Protein AF-A0A0U2UJ97-F1 (afdb_monomer)

Mean predicted aligned error: 7.0 Å

InterPro domains:
  IPR012947 Threonyl/alanyl tRNA synthetase, SAD [PF07973] (42-91)
  IPR012947 Threonyl/alanyl tRNA synthetase, SAD [SM00863] (42-91)
  IPR018163 Threonyl/alanyl tRNA synthetase, class II-like, putative editing domain superfamily [SSF55186] (2-113)
  IPR045864 Class II Aminoacyl-tRNA synthetase/Biotinyl protein ligase (BPL) and lipoyl protein ligase (LPL) [G3DSA:3.30.930.10] (97-175)
  IPR045864 Class II Aminoacyl-tRNA synthetase/Biotinyl protein ligase (BPL) and lipoyl protein ligase (LPL) [SSF55681] (91-173)

Radius of gyration: 26.28 Å; Cα contacts (8 Å, |Δi|>4): 187; chains: 1; bounding box: 61×48×57 Å

Nearest PDB structures (foldseek):
  1nyr-assembly1_A  TM=9.105E-01  e=1.535E-13  Staphylococcus aureus
  1qf6-assembly1_A  TM=8.477E-01  e=3.481E-13  Escherichia coli
  6vu9-assembly1_A  TM=7.731E-01  e=1.261E-12  Stenotrophomonas maltophilia K279a
  1nyr-assembly1_B  TM=8.837E-01  e=5.332E-11  Staphylococcus aureus
  1tky-assembly1_A  TM=9.637E-01  e=1.614E-07  Escherichia coli

Secondary structure (DSSP, 8-state):
--S--B-EEEEE-HHHHHHHHHHTT-HHHHHHHHHS-TTPPEEEEEETTEEEE------SBGGG--EEEEEEEEEEEGGG-TTSPEEEEEEEEEESSHHHHHHHHHHHHHHHHS-HHHHHHHHTSEE--TTSTT--EE-HHHHHHHHHHHHHHHHHHHTTT-------S---S--

pLDDT: mean 92.07, std 5.09, range [53.78, 98.19]

Solvent-accessible surface area (backbone atoms only — not comparable to full-atom values): 10658 Å² total; per-residue (Å²): 81,94,78,51,43,56,43,45,80,43,79,53,54,71,69,58,52,46,56,52,35,58,77,66,70,37,65,72,61,46,53,54,57,69,72,47,61,92,85,58,86,45,35,37,41,36,43,86,92,46,74,43,88,47,88,70,90,77,67,68,31,50,43,71,55,67,26,70,48,80,73,52,77,44,83,40,36,53,98,71,37,84,88,41,68,79,39,82,42,77,43,65,52,73,35,83,43,57,69,58,45,55,58,58,45,52,60,54,55,53,51,65,69,65,32,62,73,58,46,26,51,77,71,47,23,39,48,78,45,88,94,40,75,96,50,71,47,67,29,74,63,30,42,53,55,50,51,54,53,51,50,53,50,50,57,57,35,53,78,64,75,51,80,90,81,88,78,78,96,73,77,73,86,88,117

Organism: NCBI:txid162209

Structure (mmCIF, N/CA/C/O backbone):
data_AF-A0A0U2UJ97-F1
#
_entry.id   AF-A0A0U2UJ97-F1
#
loop_
_atom_site.group_PDB
_atom_site.id
_atom_site.type_symbol
_atom_site.label_atom_id
_atom_site.label_alt_id
_atom_site.label_comp_id
_atom_site.label_asym_id
_atom_site.label_entity_id
_atom_site.label_seq_id
_atom_site.pdbx_PDB_ins_code
_atom_site.Cartn_x
_atom_site.Cartn_y
_atom_site.Cartn_z
_atom_site.occupancy
_atom_site.B_iso_or_equiv
_atom_site.auth_seq_id
_atom_site.auth_comp_id
_atom_site.auth_asym_id
_atom_site.auth_atom_id
_atom_site.pdbx_PDB_model_num
ATOM 1 N N . MET A 1 1 ? 9.459 13.834 -21.162 1.00 64.81 1 MET A N 1
ATOM 2 C CA . MET A 1 1 ? 10.917 13.635 -21.008 1.00 64.81 1 MET A CA 1
ATOM 3 C C . MET A 1 1 ? 11.627 14.416 -22.102 1.00 64.81 1 MET A C 1
ATOM 5 O O . MET A 1 1 ? 11.022 14.562 -23.158 1.00 64.81 1 MET A O 1
ATOM 9 N N . GLN A 1 2 ? 12.815 14.970 -21.843 1.00 73.75 2 GLN A N 1
ATOM 10 C CA . GLN A 1 2 ? 13.524 15.815 -22.820 1.00 73.75 2 GLN A CA 1
ATOM 11 C C . GLN A 1 2 ? 14.125 15.012 -23.985 1.00 73.75 2 GLN A C 1
ATOM 13 O O . GLN A 1 2 ? 14.142 15.522 -25.095 1.00 73.75 2 GLN A O 1
ATOM 18 N N . GLU A 1 3 ? 14.532 13.759 -23.762 1.00 81.44 3 GLU A N 1
ATOM 19 C CA . GLU A 1 3 ? 15.294 12.981 -24.755 1.00 81.44 3 GLU A CA 1
ATOM 20 C C . GLU A 1 3 ? 14.447 12.127 -25.723 1.00 81.44 3 GLU A C 1
ATOM 22 O O . GLU A 1 3 ? 15.012 11.522 -26.620 1.00 81.44 3 GLU A O 1
ATOM 27 N N . ASP A 1 4 ? 13.111 12.076 -25.571 1.00 90.19 4 ASP A N 1
ATOM 28 C CA . ASP A 1 4 ? 12.137 11.381 -26.458 1.00 90.19 4 ASP A CA 1
ATOM 29 C C . ASP A 1 4 ? 12.640 10.071 -27.116 1.00 90.19 4 ASP A C 1
ATOM 31 O O . ASP A 1 4 ? 12.452 9.831 -28.307 1.00 90.19 4 ASP A O 1
ATOM 35 N N . LEU A 1 5 ? 13.302 9.219 -26.324 1.00 93.00 5 LEU A N 1
ATOM 36 C CA . LEU A 1 5 ? 13.938 7.990 -26.796 1.00 93.00 5 LEU A CA 1
ATOM 37 C C . LEU A 1 5 ? 12.910 6.936 -27.243 1.00 93.00 5 LEU A C 1
ATOM 39 O O . LEU A 1 5 ? 11.956 6.679 -26.491 1.00 93.00 5 LEU A O 1
ATOM 43 N N . PRO A 1 6 ? 13.130 6.259 -28.389 1.00 94.19 6 PRO A N 1
ATOM 44 C CA . PRO A 1 6 ? 12.281 5.164 -28.837 1.00 94.19 6 PRO A CA 1
ATOM 45 C C . PRO A 1 6 ? 12.413 3.956 -27.907 1.00 94.19 6 PRO A C 1
ATOM 47 O O . PRO A 1 6 ? 13.506 3.611 -27.456 1.00 94.19 6 PRO A O 1
ATOM 50 N N . ILE A 1 7 ? 11.290 3.286 -27.655 1.00 95.06 7 ILE A N 1
ATOM 51 C CA . ILE A 1 7 ? 11.250 2.038 -26.892 1.00 95.06 7 ILE A CA 1
ATOM 52 C C . ILE A 1 7 ? 11.094 0.894 -27.889 1.00 95.06 7 ILE A C 1
ATOM 54 O O . ILE A 1 7 ? 10.073 0.781 -28.571 1.00 95.06 7 ILE A O 1
ATOM 58 N N . THR A 1 8 ? 12.112 0.041 -27.982 1.00 93.94 8 THR A N 1
ATOM 59 C CA . THR A 1 8 ? 12.139 -1.067 -28.946 1.00 93.94 8 THR A CA 1
ATOM 60 C C . THR A 1 8 ? 11.937 -2.402 -28.245 1.00 93.94 8 THR A C 1
ATOM 62 O O . THR A 1 8 ? 12.543 -2.679 -27.212 1.00 93.94 8 THR A O 1
ATOM 65 N N . ARG A 1 9 ? 11.055 -3.236 -28.805 1.00 94.50 9 ARG A N 1
ATOM 66 C CA . ARG A 1 9 ? 10.806 -4.599 -28.327 1.00 94.50 9 ARG A CA 1
ATOM 67 C C . ARG A 1 9 ? 11.662 -5.569 -29.128 1.00 94.50 9 ARG A C 1
ATOM 69 O O . ARG A 1 9 ? 11.567 -5.592 -30.355 1.00 94.50 9 ARG A O 1
ATOM 76 N N . ARG A 1 10 ? 12.422 -6.420 -28.444 1.00 92.94 10 ARG A N 1
ATOM 77 C CA . ARG A 1 10 ? 13.161 -7.531 -29.056 1.00 92.94 10 ARG A CA 1
ATOM 78 C C . ARG A 1 10 ? 12.733 -8.848 -28.429 1.00 92.94 10 ARG A C 1
ATOM 80 O O . ARG A 1 10 ? 12.582 -8.947 -27.214 1.00 92.94 10 ARG A O 1
ATOM 87 N N . VAL A 1 11 ? 12.521 -9.850 -29.275 1.00 93.25 11 VAL A N 1
ATOM 88 C CA . VAL A 1 11 ? 12.375 -11.243 -28.849 1.00 93.25 11 VAL A CA 1
ATOM 89 C C . VAL A 1 11 ? 13.762 -11.857 -28.908 1.00 93.25 11 VAL A C 1
ATOM 91 O O . VAL A 1 11 ? 14.415 -11.758 -29.947 1.00 93.25 11 VAL A O 1
ATOM 94 N N . ILE A 1 12 ? 14.214 -12.445 -27.808 1.00 91.38 12 ILE A N 1
ATOM 95 C CA . ILE A 1 12 ? 15.556 -13.022 -27.712 1.00 91.38 12 ILE A CA 1
ATOM 96 C C . ILE A 1 12 ? 15.496 -14.437 -27.150 1.00 91.38 12 ILE A C 1
ATOM 98 O O . ILE A 1 12 ? 14.510 -14.839 -26.525 1.00 91.38 12 ILE A O 1
ATOM 102 N N . ARG A 1 13 ? 16.562 -15.204 -27.386 1.00 91.69 13 ARG A N 1
ATOM 103 C CA . ARG A 1 13 ? 16.694 -16.550 -26.818 1.00 91.69 13 ARG A CA 1
ATOM 104 C C . ARG A 1 13 ? 17.011 -16.461 -25.327 1.00 91.69 13 ARG A C 1
ATOM 106 O O . ARG A 1 13 ? 17.614 -15.495 -24.869 1.00 91.69 13 ARG A O 1
ATOM 113 N N . ARG A 1 14 ? 16.646 -17.503 -24.577 1.00 91.12 14 ARG A N 1
ATOM 114 C CA . ARG A 1 14 ? 16.919 -17.596 -23.134 1.00 91.12 14 ARG A CA 1
ATOM 115 C C . ARG A 1 14 ? 18.400 -17.424 -22.805 1.00 91.12 14 ARG A C 1
ATOM 117 O O . ARG A 1 14 ? 18.724 -16.647 -21.920 1.00 91.12 14 ARG A O 1
ATOM 124 N N . GLU A 1 15 ? 19.277 -18.098 -23.540 1.00 91.00 15 GLU A N 1
ATOM 125 C CA . GLU A 1 15 ? 20.732 -18.016 -23.353 1.00 91.00 15 GLU A CA 1
ATOM 126 C C . GLU A 1 15 ? 21.260 -16.589 -23.565 1.00 91.00 15 GLU A C 1
ATOM 128 O O . GLU A 1 15 ? 22.048 -16.091 -22.769 1.00 91.00 15 GLU A O 1
ATOM 133 N N . GLU A 1 16 ? 20.765 -15.894 -24.595 1.00 90.38 16 GLU A N 1
ATOM 134 C CA . GLU A 1 16 ? 21.114 -14.493 -24.864 1.00 90.38 16 GLU A CA 1
ATOM 135 C C . GLU A 1 16 ? 20.645 -13.574 -23.726 1.00 90.38 16 GLU A C 1
ATOM 137 O O . GLU A 1 16 ? 21.387 -12.691 -23.301 1.00 90.38 16 GLU A O 1
ATOM 142 N N . ALA A 1 17 ? 19.442 -13.814 -23.189 1.00 90.25 17 ALA A N 1
ATOM 143 C CA . ALA A 1 17 ? 18.908 -13.060 -22.058 1.00 90.25 17 ALA A CA 1
ATOM 144 C C . ALA A 1 17 ? 19.752 -13.258 -20.790 1.00 90.25 17 ALA A C 1
ATOM 146 O O . ALA A 1 17 ? 20.051 -12.289 -20.096 1.00 90.25 17 ALA A O 1
ATOM 147 N N . VAL A 1 18 ? 20.152 -14.502 -20.503 1.00 91.50 18 VAL A N 1
ATOM 148 C CA . VAL A 1 18 ? 21.002 -14.837 -19.351 1.00 91.50 18 VAL A CA 1
ATOM 149 C C . VAL A 1 18 ? 22.357 -14.146 -19.472 1.00 91.50 18 VAL A C 1
ATOM 151 O O . VAL A 1 18 ? 22.717 -13.394 -18.573 1.00 91.50 18 VAL A O 1
ATOM 154 N N . ASN A 1 19 ? 23.048 -14.294 -20.606 1.00 92.44 19 ASN A N 1
ATOM 155 C CA . ASN A 1 19 ? 24.356 -13.666 -20.820 1.00 92.44 19 ASN A CA 1
ATOM 156 C C . ASN A 1 19 ? 24.290 -12.133 -20.698 1.00 92.44 19 ASN A C 1
ATOM 158 O O . ASN A 1 19 ? 25.184 -11.511 -20.126 1.00 92.44 19 ASN A O 1
ATOM 162 N N . MET A 1 20 ? 23.218 -11.516 -21.209 1.00 90.06 20 MET A N 1
ATOM 163 C CA . MET A 1 20 ? 23.014 -10.070 -21.119 1.00 90.06 20 MET A CA 1
ATOM 164 C C . MET A 1 20 ? 22.846 -9.601 -19.668 1.00 90.06 20 MET A C 1
ATOM 166 O O . MET A 1 20 ? 23.509 -8.651 -19.260 1.00 90.06 20 MET A O 1
ATOM 170 N N . PHE A 1 21 ? 21.973 -10.241 -18.882 1.00 91.69 21 PHE A N 1
ATOM 171 C CA . PHE A 1 21 ? 21.730 -9.823 -17.496 1.00 91.69 21 PHE A CA 1
ATOM 172 C C . PHE A 1 21 ? 22.826 -10.273 -16.518 1.00 91.69 21 PHE A C 1
ATOM 174 O O . PHE A 1 21 ? 22.967 -9.658 -15.462 1.00 91.69 21 PHE A O 1
ATOM 181 N N . GLU A 1 22 ? 23.635 -11.278 -16.871 1.00 92.50 22 GLU A N 1
ATOM 182 C CA . GLU A 1 22 ? 24.882 -11.601 -16.164 1.00 92.50 22 GLU A CA 1
ATOM 183 C C . GLU A 1 22 ? 25.927 -10.499 -16.359 1.00 92.50 22 GLU A C 1
ATOM 185 O O . GLU A 1 22 ? 26.494 -10.028 -15.377 1.00 92.50 22 GLU A O 1
ATOM 190 N N . ALA A 1 23 ? 26.115 -10.011 -17.591 1.00 91.44 23 ALA A N 1
ATOM 191 C CA . ALA A 1 23 ? 27.031 -8.902 -17.873 1.00 91.44 23 ALA A CA 1
ATOM 192 C C . ALA A 1 23 ? 26.591 -7.567 -17.238 1.00 91.44 23 ALA A C 1
ATOM 194 O O . ALA A 1 23 ? 27.431 -6.711 -16.970 1.00 91.44 23 ALA A O 1
ATOM 195 N N . LEU A 1 24 ? 25.286 -7.389 -17.001 1.00 89.00 24 LEU A N 1
ATOM 196 C CA . LEU A 1 24 ? 24.708 -6.220 -16.323 1.00 89.00 24 LEU A CA 1
ATOM 197 C C . LEU A 1 24 ? 24.651 -6.358 -14.792 1.00 89.00 24 LEU A C 1
ATOM 199 O O . LEU A 1 24 ? 24.173 -5.440 -14.132 1.00 89.00 24 LEU A O 1
ATOM 203 N N . GLU A 1 25 ? 25.103 -7.486 -14.232 1.00 91.88 25 GLU A N 1
ATOM 204 C CA . GLU A 1 25 ? 25.073 -7.772 -12.790 1.00 91.88 25 GLU A CA 1
ATOM 205 C C . GLU A 1 25 ? 23.665 -7.635 -12.159 1.00 91.88 25 GLU A C 1
ATOM 207 O O . GLU A 1 25 ? 23.498 -7.113 -11.056 1.00 91.88 25 GLU A O 1
ATOM 212 N N . GLU A 1 26 ? 22.630 -8.138 -12.848 1.00 90.25 26 GLU A N 1
ATOM 213 C CA . GLU A 1 26 ? 21.211 -8.028 -12.458 1.00 90.25 26 GLU A CA 1
ATOM 214 C C . GLU A 1 26 ? 20.638 -9.374 -11.940 1.00 90.25 26 GLU A C 1
ATOM 216 O O . GLU A 1 26 ? 19.866 -10.049 -12.637 1.00 90.25 26 GLU A O 1
ATOM 221 N N . PRO A 1 27 ? 20.960 -9.806 -10.701 1.00 89.44 27 PRO A N 1
ATOM 222 C CA . PRO A 1 27 ? 20.649 -11.153 -10.207 1.00 89.44 27 PRO A CA 1
ATOM 223 C C . PRO A 1 27 ? 19.146 -11.450 -10.122 1.00 89.44 27 PRO A C 1
ATOM 225 O O . PRO A 1 27 ? 18.722 -12.573 -10.383 1.00 89.44 27 PRO A O 1
ATOM 228 N N . LEU A 1 28 ? 18.320 -10.442 -9.823 1.00 89.94 28 LEU A N 1
ATOM 229 C CA . LEU A 1 28 ? 16.864 -10.608 -9.722 1.00 89.94 28 LEU A CA 1
ATOM 230 C C . LEU A 1 28 ? 16.226 -10.949 -11.077 1.00 89.94 28 LEU A C 1
ATOM 232 O O . LEU A 1 28 ? 15.254 -11.704 -11.136 1.00 89.94 28 LEU A O 1
ATOM 236 N N . LYS A 1 29 ? 16.770 -10.410 -12.175 1.00 90.00 29 LYS A N 1
ATOM 237 C CA . LYS A 1 29 ? 16.293 -10.714 -13.531 1.00 90.00 29 LYS A CA 1
ATOM 238 C C . LYS A 1 29 ? 16.735 -12.110 -13.967 1.00 90.00 29 LYS A C 1
ATOM 240 O O . LYS A 1 29 ? 15.967 -12.802 -14.629 1.00 90.00 29 LYS A O 1
ATOM 245 N N . LEU A 1 30 ? 17.922 -12.552 -13.545 1.00 91.06 30 LEU A N 1
ATOM 246 C CA . LEU A 1 30 ? 18.409 -13.912 -13.794 1.00 91.06 30 LEU A CA 1
ATOM 247 C C . LEU A 1 30 ? 17.563 -14.970 -13.085 1.00 91.06 30 LEU A C 1
ATOM 249 O O . LEU A 1 30 ? 17.184 -15.958 -13.714 1.00 91.06 30 LEU A O 1
ATOM 253 N N . GLU A 1 31 ? 17.227 -14.752 -11.811 1.00 89.31 31 GLU A N 1
ATOM 254 C CA . GLU A 1 31 ? 16.295 -15.617 -11.075 1.00 89.31 31 GLU A CA 1
ATOM 255 C C . GLU A 1 31 ? 14.954 -15.720 -11.809 1.00 89.31 31 GLU A C 1
ATOM 257 O O . GLU A 1 31 ? 14.491 -16.823 -12.098 1.00 89.31 31 GLU A O 1
ATOM 262 N N . LEU A 1 32 ? 14.394 -14.577 -12.218 1.00 89.75 32 LEU A N 1
ATOM 263 C CA . LEU A 1 32 ? 13.131 -14.532 -12.949 1.00 89.75 32 LEU A CA 1
ATOM 264 C C . LEU A 1 32 ? 13.184 -15.316 -14.269 1.00 89.75 32 LEU A C 1
ATOM 266 O O . LEU A 1 32 ? 12.230 -16.019 -14.590 1.00 89.75 32 LEU A O 1
ATOM 270 N N . ILE A 1 33 ? 14.277 -15.222 -15.035 1.00 90.12 33 ILE A N 1
ATOM 271 C CA . ILE A 1 33 ? 14.442 -15.983 -16.285 1.00 90.12 33 ILE A CA 1
ATOM 272 C C . ILE A 1 33 ? 14.523 -17.487 -16.006 1.00 90.12 33 ILE A C 1
ATOM 274 O O . ILE A 1 33 ? 13.919 -18.272 -16.738 1.00 90.12 33 ILE A O 1
ATOM 278 N N . ARG A 1 34 ? 15.245 -17.893 -14.956 1.00 88.62 34 ARG A N 1
ATOM 279 C CA . ARG A 1 34 ? 15.380 -19.305 -14.560 1.00 88.62 34 ARG A CA 1
ATOM 280 C C . ARG A 1 34 ? 14.041 -19.910 -14.132 1.00 88.62 34 ARG A C 1
ATOM 282 O O . ARG A 1 34 ? 13.801 -21.075 -14.425 1.00 88.62 34 ARG A O 1
ATOM 289 N N . ASP A 1 35 ? 13.160 -19.113 -13.528 1.00 89.31 35 ASP A N 1
ATOM 290 C CA . ASP A 1 35 ? 11.812 -19.536 -13.126 1.00 89.31 35 ASP A CA 1
ATOM 291 C C . ASP A 1 35 ? 10.813 -19.666 -14.291 1.00 89.31 35 ASP A C 1
ATOM 293 O O . ASP A 1 35 ? 9.736 -20.242 -14.122 1.00 89.31 35 ASP A O 1
ATOM 297 N N . LEU A 1 36 ? 11.108 -19.099 -15.466 1.00 89.31 36 LEU A N 1
ATOM 298 C CA . LEU A 1 36 ? 10.193 -19.174 -16.606 1.00 89.31 36 LEU A CA 1
ATOM 299 C C . LEU A 1 36 ? 10.174 -20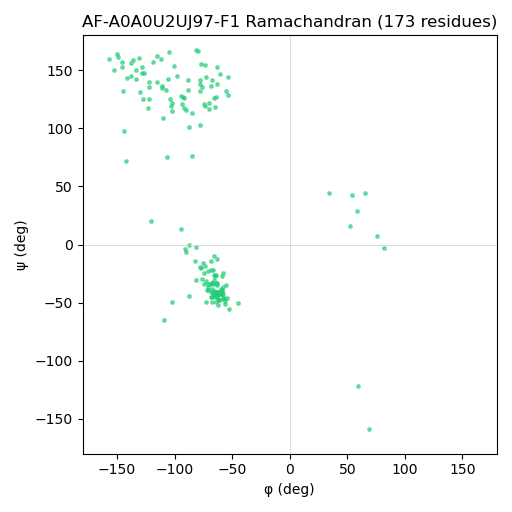.591 -17.214 1.00 89.31 36 LEU A C 1
ATOM 301 O O . LEU A 1 36 ? 11.243 -21.192 -17.355 1.00 89.31 36 LEU A O 1
ATOM 305 N N . PRO A 1 37 ? 9.011 -21.080 -17.699 1.00 90.75 37 PRO A N 1
ATOM 306 C CA . PRO A 1 37 ? 8.909 -22.324 -18.475 1.00 90.75 37 PRO A CA 1
ATOM 307 C C . PRO A 1 37 ? 9.849 -22.343 -19.683 1.00 90.75 37 PRO A C 1
ATOM 309 O O . PRO A 1 37 ? 10.048 -21.298 -20.300 1.00 90.75 37 PRO A O 1
ATOM 312 N N . GLU A 1 38 ? 10.428 -23.492 -20.037 1.00 86.19 38 GLU A N 1
ATOM 313 C CA . GLU A 1 38 ? 11.440 -23.599 -21.107 1.00 86.19 38 GLU A CA 1
ATOM 314 C C . GLU A 1 38 ? 10.965 -23.049 -22.460 1.00 86.19 38 GLU A C 1
ATOM 316 O O . GLU A 1 38 ? 11.738 -22.407 -23.170 1.00 86.19 38 GLU A O 1
ATOM 321 N N . ASP A 1 39 ? 9.682 -23.220 -22.769 1.00 87.81 39 ASP A N 1
ATOM 322 C CA . ASP A 1 39 ? 9.009 -22.760 -23.986 1.00 87.81 39 ASP A CA 1
A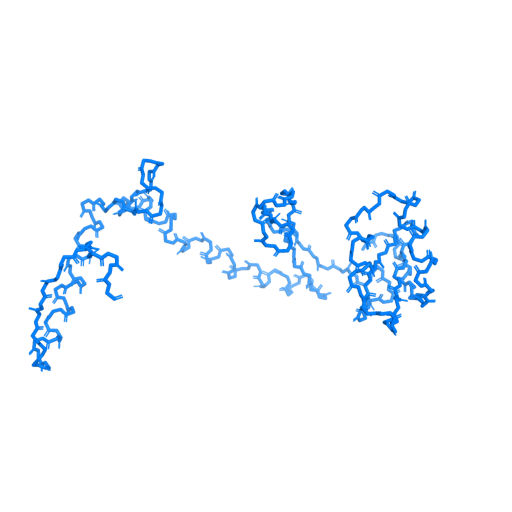TOM 323 C C . ASP A 1 39 ? 8.583 -21.279 -23.944 1.00 87.81 39 ASP A C 1
ATOM 325 O O . ASP A 1 39 ? 8.049 -20.745 -24.921 1.00 87.81 39 ASP A O 1
ATOM 329 N N . ALA A 1 40 ? 8.818 -20.582 -22.828 1.00 88.00 40 ALA A N 1
ATOM 330 C CA . ALA A 1 40 ? 8.422 -19.192 -22.674 1.00 88.00 40 ALA A CA 1
ATOM 331 C C . ALA A 1 40 ? 9.192 -18.272 -23.634 1.00 88.00 40 ALA A C 1
ATOM 333 O O . ALA A 1 40 ? 10.422 -18.190 -23.621 1.00 88.00 40 ALA A O 1
ATOM 334 N N . VAL A 1 41 ? 8.442 -17.487 -24.410 1.00 88.00 41 VAL A N 1
ATOM 335 C CA . VAL A 1 41 ? 8.998 -16.425 -25.253 1.00 88.00 41 VAL A CA 1
ATOM 336 C C . VAL A 1 41 ? 9.509 -15.291 -24.366 1.00 88.00 41 VAL A C 1
ATOM 338 O O . VAL A 1 41 ? 8.730 -14.624 -23.679 1.00 88.00 41 VAL A O 1
ATOM 341 N N . ILE A 1 42 ? 10.818 -15.050 -24.409 1.00 91.94 42 ILE A N 1
ATOM 342 C CA . ILE A 1 42 ? 11.466 -13.982 -23.650 1.00 91.94 42 ILE A CA 1
ATOM 343 C C . ILE A 1 42 ? 11.542 -12.720 -24.506 1.00 91.94 42 ILE A C 1
ATOM 345 O O . ILE A 1 42 ? 12.043 -12.730 -25.633 1.00 91.94 42 ILE A O 1
ATOM 349 N N . THR A 1 43 ? 11.041 -11.615 -23.955 1.00 93.12 43 THR A N 1
ATOM 350 C CA . THR A 1 43 ? 11.120 -10.301 -24.589 1.00 93.12 43 THR A CA 1
ATOM 351 C C . THR A 1 43 ? 11.818 -9.284 -23.710 1.00 93.12 43 THR A C 1
ATOM 353 O O . THR A 1 43 ? 11.588 -9.230 -22.502 1.00 93.12 43 THR A O 1
ATOM 356 N N . ILE A 1 44 ? 12.642 -8.459 -24.350 1.00 92.94 44 ILE A N 1
ATOM 357 C CA . ILE A 1 44 ? 13.318 -7.321 -23.736 1.00 92.94 44 ILE A CA 1
ATOM 358 C C . ILE A 1 44 ? 12.812 -6.035 -24.381 1.00 92.94 44 ILE A C 1
ATOM 360 O O . ILE A 1 44 ? 12.608 -5.967 -25.598 1.00 92.94 44 ILE A O 1
ATOM 364 N N . TYR A 1 45 ? 12.621 -5.018 -23.547 1.00 94.06 45 TYR A N 1
ATOM 365 C CA . TYR A 1 45 ? 12.393 -3.646 -23.975 1.00 94.06 45 TYR A CA 1
ATOM 366 C C . TYR A 1 45 ? 13.667 -2.836 -23.757 1.00 94.06 45 TYR A C 1
ATOM 368 O O . TYR A 1 45 ? 14.198 -2.808 -22.648 1.00 94.06 45 TYR A O 1
ATOM 376 N N . MET A 1 46 ? 14.147 -2.192 -24.818 1.00 92.19 46 MET A N 1
ATOM 377 C CA . MET A 1 46 ? 15.341 -1.349 -24.792 1.00 92.19 46 MET A CA 1
ATOM 378 C C . MET A 1 46 ? 14.951 0.116 -24.977 1.00 92.19 46 MET A C 1
ATOM 380 O O . MET A 1 46 ? 14.132 0.440 -25.845 1.00 92.19 46 MET A O 1
ATOM 384 N N . GLN A 1 47 ? 15.556 0.989 -24.177 1.00 92.69 47 GLN A N 1
ATOM 385 C CA . GLN A 1 47 ? 15.350 2.432 -24.187 1.00 92.69 47 GLN A CA 1
ATOM 386 C C . GLN A 1 47 ? 16.681 3.139 -23.893 1.00 92.69 47 GLN A C 1
ATOM 388 O O . GLN A 1 47 ? 17.063 3.298 -22.733 1.00 92.69 47 GLN A O 1
ATOM 393 N N . GLY A 1 48 ? 17.377 3.587 -24.941 1.00 88.69 48 GLY A N 1
ATOM 394 C CA . GLY A 1 48 ? 18.736 4.114 -24.798 1.00 88.69 48 GLY A CA 1
ATOM 395 C C . GLY A 1 48 ? 19.657 3.051 -24.196 1.00 88.69 48 GLY A C 1
ATOM 396 O O . GLY A 1 48 ? 19.758 1.951 -24.731 1.00 88.69 48 GLY A O 1
ATOM 397 N N . GLU A 1 49 ? 20.275 3.366 -23.061 1.00 88.81 49 GLU A N 1
ATOM 398 C CA . GLU A 1 49 ? 21.164 2.457 -22.323 1.00 88.81 49 GLU A CA 1
ATOM 399 C C . GLU A 1 49 ? 20.405 1.462 -21.425 1.00 88.81 49 GLU A C 1
ATOM 401 O O . GLU A 1 49 ? 20.972 0.474 -20.962 1.00 88.81 49 GLU A O 1
ATOM 406 N N . PHE A 1 50 ? 19.111 1.690 -21.178 1.00 91.06 50 PHE A N 1
ATOM 407 C CA . PHE A 1 50 ? 18.317 0.862 -20.275 1.00 91.06 50 PHE A CA 1
ATOM 408 C C . PHE A 1 50 ? 17.677 -0.325 -21.001 1.00 91.06 50 PHE A C 1
ATOM 410 O O . PHE A 1 50 ? 17.046 -0.163 -22.048 1.00 91.06 50 PHE A O 1
ATOM 417 N N . SER A 1 51 ? 17.789 -1.515 -20.405 1.00 90.50 51 SER A N 1
ATOM 418 C CA . SER A 1 51 ? 17.179 -2.752 -20.903 1.00 90.50 51 SER A CA 1
ATOM 419 C C . SER A 1 51 ? 16.405 -3.472 -19.800 1.00 90.50 51 SER A C 1
ATOM 421 O O . SER A 1 51 ? 16.917 -3.698 -18.698 1.00 90.50 51 SER A O 1
ATOM 423 N N . ASP A 1 52 ? 15.168 -3.867 -20.099 1.00 92.12 52 ASP A N 1
ATOM 424 C CA . ASP A 1 52 ? 14.287 -4.505 -19.123 1.00 92.12 52 ASP A CA 1
ATOM 425 C C . ASP A 1 52 ? 13.573 -5.748 -19.648 1.00 92.12 52 ASP A C 1
ATOM 427 O O . ASP A 1 52 ? 13.143 -5.805 -20.803 1.00 92.12 52 ASP A O 1
ATOM 431 N N . LEU A 1 53 ? 13.431 -6.741 -18.768 1.00 92.06 53 LEU A N 1
ATOM 432 C CA . LEU A 1 53 ? 12.728 -7.986 -19.049 1.00 92.06 53 LEU A CA 1
ATOM 433 C C . LEU A 1 53 ? 11.241 -7.800 -18.737 1.00 92.06 53 LEU A C 1
ATOM 435 O O . LEU A 1 53 ? 10.816 -7.870 -17.586 1.00 92.06 53 LEU A O 1
ATOM 439 N N . CYS A 1 54 ? 10.433 -7.595 -19.771 1.00 91.06 54 CYS A N 1
ATOM 440 C CA . CYS A 1 54 ? 8.998 -7.394 -19.616 1.00 91.06 54 CYS A CA 1
ATOM 441 C C . CYS A 1 54 ? 8.237 -8.010 -20.791 1.00 91.06 54 CYS A C 1
ATOM 443 O O . CYS A 1 54 ? 8.749 -8.101 -21.906 1.00 91.06 54 CYS A O 1
ATOM 445 N N . ARG A 1 55 ? 6.984 -8.415 -20.556 1.00 88.44 55 ARG A N 1
ATOM 446 C CA . ARG A 1 55 ? 6.070 -8.894 -21.610 1.00 88.44 55 ARG A CA 1
ATOM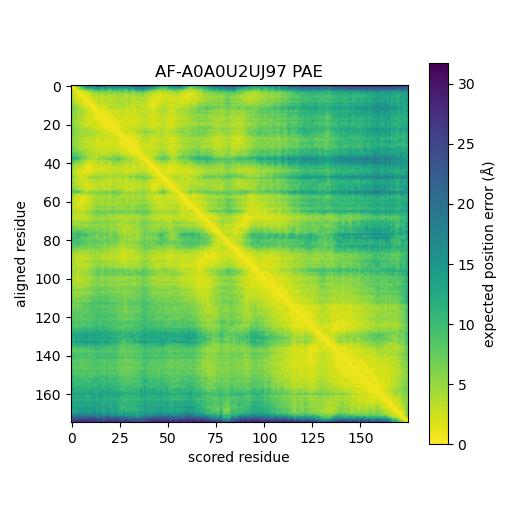 447 C C . ARG A 1 55 ? 5.396 -7.730 -22.357 1.00 88.44 55 ARG A C 1
ATOM 449 O O . ARG A 1 55 ? 5.173 -7.816 -23.565 1.00 88.44 55 ARG A O 1
ATOM 456 N N . GLY A 1 56 ? 5.172 -6.603 -21.676 1.00 88.44 56 GLY A N 1
ATOM 457 C CA . GLY A 1 56 ? 4.535 -5.396 -22.215 1.00 88.44 56 GLY A CA 1
ATOM 458 C C . GLY A 1 56 ? 3.038 -5.551 -22.527 1.00 88.44 56 GLY A C 1
ATOM 459 O O . GLY A 1 56 ? 2.403 -6.447 -21.968 1.00 88.44 56 GLY A O 1
ATOM 460 N N . PRO A 1 57 ? 2.459 -4.691 -23.397 1.00 92.00 57 PRO A N 1
ATOM 461 C CA . PRO A 1 57 ? 3.123 -3.719 -24.281 1.00 92.00 57 PRO A CA 1
ATOM 462 C C . PRO A 1 57 ? 3.617 -2.445 -23.573 1.00 92.00 57 PRO A C 1
ATOM 464 O O . PRO A 1 57 ? 3.075 -2.039 -22.550 1.00 92.00 57 PRO A O 1
ATOM 467 N N . HIS A 1 58 ? 4.628 -1.794 -24.157 1.00 93.56 58 HIS A N 1
ATOM 468 C CA . HIS A 1 58 ? 5.128 -0.479 -23.735 1.00 93.56 58 HIS A CA 1
ATOM 469 C C . HIS A 1 58 ? 4.681 0.626 -24.705 1.00 93.56 58 HIS A C 1
ATOM 471 O O . HIS A 1 58 ? 4.234 0.362 -25.823 1.00 93.56 58 HIS A O 1
ATOM 477 N N . LEU A 1 59 ? 4.815 1.885 -24.276 1.00 92.12 59 LEU A N 1
ATOM 478 C CA . LEU A 1 59 ? 4.677 3.041 -25.164 1.00 92.12 59 LEU A CA 1
ATOM 479 C C . LEU A 1 59 ? 5.770 3.016 -26.248 1.00 92.12 59 LEU A C 1
ATOM 481 O O . LEU A 1 59 ? 6.851 2.507 -25.985 1.00 92.12 59 LEU A O 1
ATOM 485 N N . PRO A 1 60 ? 5.536 3.603 -27.435 1.00 92.56 60 PRO A N 1
ATOM 486 C CA . PRO A 1 60 ? 6.532 3.623 -28.511 1.00 92.56 60 PRO A CA 1
ATOM 487 C C . PRO A 1 60 ? 7.725 4.550 -28.236 1.00 92.56 60 PRO A C 1
ATOM 489 O O . PRO A 1 60 ? 8.784 4.377 -28.826 1.00 92.56 60 PRO A O 1
ATOM 492 N N . SER A 1 61 ? 7.555 5.550 -27.366 1.00 93.00 61 SER A N 1
ATOM 493 C CA . SER A 1 61 ? 8.619 6.480 -26.995 1.00 93.00 61 SER A CA 1
ATOM 494 C C . SER A 1 61 ? 8.404 7.050 -25.597 1.00 93.00 61 SER A C 1
ATOM 496 O O . SER A 1 61 ? 7.264 7.250 -25.155 1.00 93.00 61 SER A O 1
ATOM 498 N N . THR A 1 62 ? 9.503 7.379 -24.926 1.00 92.06 62 THR A N 1
ATOM 499 C CA . THR A 1 62 ? 9.522 8.020 -23.605 1.00 92.06 62 THR A CA 1
ATOM 500 C C . THR A 1 62 ? 8.931 9.425 -23.595 1.00 92.06 62 THR A C 1
ATOM 502 O O . THR A 1 62 ? 8.381 9.860 -22.579 1.00 92.06 62 THR A O 1
ATOM 505 N N . GLY A 1 63 ? 8.959 10.151 -24.719 1.00 89.19 63 GLY A N 1
ATOM 506 C CA . GLY A 1 63 ? 8.374 11.490 -24.802 1.00 89.19 63 GLY A CA 1
ATOM 507 C C . GLY A 1 63 ? 6.852 11.489 -24.702 1.00 89.19 63 GLY A C 1
ATOM 508 O O . GLY A 1 63 ? 6.265 12.540 -24.415 1.00 89.19 63 GLY A O 1
ATOM 509 N N . ARG A 1 64 ? 6.201 10.325 -24.850 1.00 89.81 64 ARG A N 1
ATOM 510 C CA . ARG A 1 64 ? 4.763 10.155 -24.578 1.00 89.81 64 ARG A CA 1
ATOM 511 C C . ARG A 1 64 ? 4.425 10.153 -23.091 1.00 89.81 64 ARG A C 1
ATOM 513 O O . ARG A 1 64 ? 3.274 10.408 -22.741 1.00 89.81 64 ARG A O 1
ATOM 520 N N . ILE A 1 65 ? 5.403 9.930 -22.216 1.00 91.06 65 ILE A N 1
ATOM 521 C CA . ILE A 1 65 ? 5.221 10.050 -20.771 1.00 91.06 65 ILE A CA 1
ATOM 522 C C . ILE A 1 65 ? 5.250 11.542 -20.422 1.00 91.06 65 ILE A C 1
ATOM 524 O O . ILE A 1 65 ? 6.305 12.189 -20.427 1.00 91.06 65 ILE A O 1
ATOM 528 N N . LYS A 1 66 ? 4.062 12.108 -20.177 1.00 88.00 66 LYS A N 1
ATOM 529 C CA . LYS A 1 66 ? 3.879 13.543 -19.902 1.00 88.00 66 LYS A CA 1
ATOM 530 C C . LYS A 1 66 ? 3.683 13.846 -18.422 1.00 88.00 66 LYS A C 1
ATOM 532 O O . LYS A 1 66 ? 4.350 14.737 -17.907 1.00 88.00 66 LYS A O 1
ATOM 537 N N . ALA A 1 67 ? 2.786 13.129 -17.747 1.00 93.50 67 ALA A N 1
ATOM 538 C CA . ALA A 1 67 ? 2.476 13.364 -16.342 1.00 93.50 67 ALA A CA 1
ATOM 539 C C . ALA A 1 67 ? 2.707 12.089 -15.528 1.00 93.50 67 ALA A C 1
ATOM 541 O O . ALA A 1 67 ? 2.052 11.070 -15.742 1.00 93.50 67 ALA A O 1
ATOM 542 N N . PHE A 1 68 ? 3.641 12.142 -14.583 1.00 95.06 68 PHE A N 1
ATOM 543 C CA . PHE A 1 68 ? 3.855 11.087 -13.600 1.00 95.06 68 PHE A CA 1
ATOM 544 C C . PHE A 1 68 ? 4.287 11.694 -12.265 1.00 95.06 68 PHE A C 1
ATOM 546 O O . PHE A 1 68 ? 4.792 12.818 -12.223 1.00 95.06 68 PHE A O 1
ATOM 553 N N . LYS A 1 69 ? 4.065 10.966 -11.172 1.00 94.69 69 LYS A N 1
ATOM 554 C CA . LYS A 1 69 ? 4.463 11.378 -9.824 1.00 94.69 69 LYS A CA 1
ATOM 555 C C . LYS A 1 69 ? 4.895 10.166 -9.011 1.00 94.69 69 LYS A C 1
ATOM 557 O O . LYS A 1 69 ? 4.186 9.162 -8.978 1.00 94.69 69 LYS A O 1
ATOM 562 N N . LEU A 1 70 ? 6.044 10.279 -8.347 1.00 96.06 70 LEU A N 1
ATOM 563 C CA . LEU A 1 70 ? 6.476 9.326 -7.326 1.00 96.06 70 LEU A CA 1
ATOM 564 C C . LEU A 1 70 ? 5.721 9.606 -6.023 1.00 96.06 70 LEU A C 1
ATOM 566 O O . LEU A 1 70 ? 5.513 10.762 -5.651 1.00 96.06 70 LEU A O 1
ATOM 570 N N . MET A 1 71 ? 5.283 8.545 -5.353 1.00 92.31 71 MET A N 1
ATOM 571 C CA . MET A 1 71 ? 4.321 8.620 -4.257 1.00 92.31 71 MET A CA 1
ATOM 572 C C . MET A 1 71 ? 4.969 8.332 -2.907 1.00 92.31 71 MET A C 1
ATOM 574 O O . MET A 1 71 ? 5.000 9.200 -2.037 1.00 92.31 71 MET A O 1
ATOM 578 N N . ASN A 1 72 ? 5.454 7.110 -2.710 1.00 92.25 72 ASN A N 1
ATOM 579 C CA . ASN A 1 72 ? 6.057 6.664 -1.461 1.00 92.25 72 ASN A CA 1
ATOM 580 C C . ASN A 1 72 ? 6.994 5.481 -1.705 1.00 92.25 72 ASN A C 1
ATOM 582 O O . ASN A 1 72 ? 6.877 4.771 -2.702 1.00 92.25 72 ASN A O 1
ATOM 586 N N . VAL A 1 73 ? 7.896 5.263 -0.753 1.00 94.69 73 VAL A N 1
ATOM 587 C CA . VAL A 1 73 ? 8.799 4.112 -0.716 1.00 94.69 73 VAL A CA 1
ATOM 588 C C . VAL A 1 73 ? 8.308 3.143 0.357 1.00 94.69 73 VAL A C 1
ATOM 590 O O . VAL A 1 73 ? 7.812 3.569 1.401 1.00 94.69 73 VAL A O 1
ATOM 593 N N . ALA A 1 74 ? 8.415 1.846 0.095 1.00 92.69 74 ALA A N 1
ATOM 594 C CA . ALA A 1 74 ? 8.120 0.783 1.049 1.00 92.69 74 ALA A CA 1
ATOM 595 C C . ALA A 1 74 ? 9.185 -0.316 0.970 1.00 92.69 74 ALA A C 1
ATOM 597 O O . ALA A 1 74 ? 9.820 -0.494 -0.067 1.00 92.69 74 ALA A O 1
ATOM 598 N N . GLY A 1 75 ? 9.351 -1.079 2.046 1.00 92.81 75 GLY A N 1
ATOM 599 C CA . GLY A 1 75 ? 10.086 -2.341 2.001 1.00 92.81 75 GLY A CA 1
ATOM 600 C C . GLY A 1 75 ? 9.219 -3.442 1.392 1.00 92.81 75 GLY A C 1
ATOM 601 O O . GLY A 1 75 ? 8.013 -3.501 1.643 1.00 92.81 75 GLY A O 1
ATOM 602 N N . ALA A 1 76 ? 9.819 -4.309 0.589 1.00 90.06 76 ALA A N 1
ATOM 603 C CA . ALA A 1 76 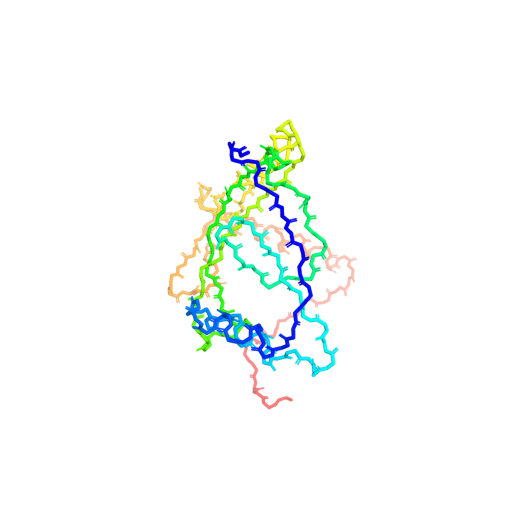? 9.189 -5.525 0.095 1.00 90.06 76 ALA A CA 1
ATOM 604 C C . ALA A 1 76 ? 10.192 -6.671 0.156 1.00 90.06 76 ALA A C 1
ATOM 606 O O . ALA A 1 76 ? 11.373 -6.469 -0.090 1.00 90.06 76 ALA A O 1
ATOM 607 N N . TYR A 1 77 ? 9.727 -7.878 0.439 1.00 87.88 77 TYR A N 1
ATOM 608 C CA . TYR A 1 77 ? 10.583 -9.055 0.408 1.00 87.88 77 TYR A CA 1
ATOM 609 C C . TYR A 1 77 ? 10.421 -9.803 -0.914 1.00 87.88 77 TYR A C 1
ATOM 611 O O . TYR A 1 77 ? 9.321 -9.846 -1.478 1.00 87.88 77 TYR A O 1
ATOM 619 N N . GLY A 1 78 ? 11.513 -10.386 -1.415 1.00 83.06 78 GLY A N 1
ATOM 620 C CA . GLY A 1 78 ? 11.485 -11.232 -2.610 1.00 83.06 78 GLY A CA 1
ATOM 621 C C . GLY A 1 78 ? 10.442 -12.344 -2.465 1.00 83.06 78 GLY A C 1
ATOM 622 O O . GLY A 1 78 ? 10.400 -13.022 -1.440 1.00 83.06 78 GLY A O 1
ATOM 623 N N . ARG A 1 79 ? 9.555 -12.487 -3.459 1.00 81.31 79 ARG A N 1
ATOM 624 C CA . ARG A 1 79 ? 8.408 -13.425 -3.453 1.00 81.31 79 ARG A CA 1
ATOM 625 C C . ARG A 1 79 ? 7.480 -13.330 -2.224 1.00 81.31 79 ARG A C 1
ATOM 627 O O . ARG A 1 79 ? 6.677 -14.225 -1.998 1.00 81.31 79 ARG A O 1
ATOM 634 N N . GLY A 1 80 ? 7.561 -12.249 -1.444 1.00 84.19 80 GLY A N 1
ATOM 635 C CA . GLY A 1 80 ? 6.805 -12.088 -0.199 1.00 84.19 80 GLY A CA 1
ATOM 636 C C . GLY A 1 80 ? 7.331 -12.901 0.990 1.00 84.19 80 GLY A C 1
ATOM 637 O O . GLY A 1 80 ? 6.679 -12.903 2.030 1.00 84.19 80 GLY A O 1
ATOM 638 N N . ASP A 1 81 ? 8.489 -13.556 0.870 1.00 87.06 81 ASP A N 1
ATOM 639 C CA . ASP A 1 81 ? 9.098 -14.337 1.953 1.00 87.06 81 ASP A CA 1
ATOM 640 C C . ASP A 1 81 ? 10.060 -13.466 2.772 1.00 87.06 81 ASP A C 1
ATOM 642 O O . ASP A 1 81 ? 11.069 -12.988 2.254 1.00 87.06 81 ASP A O 1
ATOM 646 N N . SER A 1 82 ? 9.768 -13.283 4.063 1.00 87.44 82 SER A N 1
ATOM 647 C CA . SER A 1 82 ? 10.560 -12.461 4.987 1.00 87.44 82 SER A CA 1
ATOM 648 C C . SER A 1 82 ? 11.990 -12.962 5.220 1.00 87.44 82 SER A C 1
ATOM 650 O O . SER A 1 82 ? 12.803 -12.211 5.761 1.00 87.44 82 SER A O 1
ATOM 652 N N . LYS A 1 83 ? 12.318 -14.193 4.805 1.00 89.62 83 LYS A N 1
ATOM 653 C CA . LYS A 1 83 ? 13.688 -14.732 4.825 1.00 89.62 83 LYS A CA 1
ATOM 654 C C . LYS A 1 83 ? 14.557 -14.207 3.681 1.00 89.62 83 LYS A C 1
ATOM 656 O O . LYS A 1 83 ? 15.781 -14.275 3.772 1.00 89.62 83 LYS A O 1
ATOM 661 N N . ASN A 1 84 ? 13.946 -13.696 2.614 1.00 88.88 84 ASN A N 1
ATOM 662 C CA . ASN A 1 84 ? 14.667 -13.169 1.460 1.00 88.88 84 ASN A CA 1
ATOM 663 C C . ASN A 1 84 ? 15.190 -11.750 1.714 1.00 88.88 84 ASN A C 1
ATOM 665 O O . ASN A 1 84 ? 14.777 -11.053 2.642 1.00 88.88 84 ASN A O 1
ATOM 669 N N . LYS A 1 85 ? 16.087 -11.284 0.838 1.00 87.81 85 LYS A N 1
ATOM 670 C CA . LYS A 1 85 ? 16.609 -9.913 0.880 1.00 87.81 85 LYS A CA 1
ATOM 671 C C . LYS A 1 85 ? 15.462 -8.895 0.833 1.00 87.81 85 LYS A C 1
ATOM 673 O O . LYS A 1 85 ? 14.578 -8.975 -0.023 1.00 87.81 85 LYS A O 1
ATOM 678 N N . MET A 1 86 ? 15.507 -7.912 1.733 1.00 90.88 86 MET A N 1
ATOM 679 C CA . MET A 1 86 ? 14.595 -6.770 1.700 1.00 90.88 86 MET A CA 1
ATOM 680 C C . MET A 1 86 ? 14.941 -5.873 0.505 1.00 90.88 86 MET A C 1
ATOM 682 O O . MET A 1 86 ? 16.060 -5.374 0.381 1.00 90.88 86 MET A O 1
ATOM 686 N N . LEU A 1 87 ? 13.964 -5.669 -0.368 1.00 93.38 87 LEU A N 1
ATOM 687 C CA . LEU A 1 87 ? 14.007 -4.796 -1.533 1.00 93.38 87 LEU A CA 1
ATOM 688 C C . LEU A 1 87 ? 13.289 -3.478 -1.229 1.00 93.38 87 LEU A C 1
ATOM 690 O O . LEU A 1 87 ? 12.360 -3.418 -0.419 1.00 93.38 87 LEU A O 1
ATOM 694 N N . GLN A 1 88 ? 13.693 -2.418 -1.922 1.00 94.00 88 GLN A N 1
ATOM 695 C CA . GLN A 1 88 ? 13.013 -1.129 -1.872 1.00 94.00 88 GLN A CA 1
ATOM 696 C C . GLN A 1 88 ? 11.996 -1.049 -3.008 1.00 94.00 88 GLN A C 1
ATOM 698 O O . GLN A 1 88 ? 12.338 -1.158 -4.183 1.00 94.00 88 GLN A O 1
ATOM 703 N N . ARG A 1 89 ? 10.728 -0.851 -2.659 1.00 94.75 89 ARG A N 1
ATOM 704 C CA . ARG A 1 89 ? 9.633 -0.653 -3.605 1.00 94.75 89 ARG A CA 1
ATOM 705 C C . ARG A 1 89 ? 9.289 0.827 -3.677 1.00 94.75 89 ARG A C 1
ATOM 707 O O . ARG A 1 89 ? 8.903 1.419 -2.672 1.00 94.75 89 ARG A O 1
ATOM 714 N N . ILE A 1 90 ? 9.368 1.400 -4.873 1.00 96.19 90 ILE A N 1
ATOM 715 C CA . ILE A 1 90 ? 8.993 2.791 -5.142 1.00 96.19 90 ILE A CA 1
ATOM 716 C C . ILE A 1 90 ? 7.632 2.793 -5.839 1.00 96.19 90 ILE A C 1
ATOM 718 O O . ILE A 1 90 ? 7.482 2.230 -6.921 1.00 96.19 90 ILE A O 1
ATOM 722 N N . TYR A 1 91 ? 6.631 3.417 -5.221 1.00 95.88 91 TYR A N 1
ATOM 723 C CA . TYR A 1 91 ? 5.315 3.599 -5.827 1.00 95.88 91 TYR A CA 1
ATOM 724 C C . TYR A 1 91 ? 5.270 4.892 -6.637 1.00 95.88 91 TYR A C 1
ATOM 726 O O . TYR A 1 91 ? 5.772 5.932 -6.207 1.00 95.88 91 TYR A O 1
ATOM 734 N N . GLY A 1 92 ? 4.597 4.844 -7.781 1.00 95.62 92 GLY A N 1
ATOM 735 C CA . GLY A 1 92 ? 4.345 5.995 -8.634 1.00 95.62 92 GLY A CA 1
ATOM 736 C C . GLY A 1 92 ? 3.036 5.839 -9.398 1.00 95.62 92 GLY A C 1
ATOM 737 O O . GLY A 1 92 ? 2.480 4.746 -9.481 1.00 95.62 92 GLY A O 1
ATOM 738 N N . THR A 1 93 ? 2.538 6.942 -9.942 1.00 95.62 93 THR A N 1
ATOM 739 C CA . THR A 1 93 ? 1.349 6.971 -10.803 1.00 95.62 93 THR A CA 1
ATOM 740 C C . THR A 1 93 ? 1.629 7.813 -12.043 1.00 95.62 93 THR A C 1
ATOM 742 O O . THR A 1 93 ? 2.451 8.733 -11.992 1.00 95.62 93 THR A O 1
ATOM 745 N N . SER A 1 94 ? 0.980 7.501 -13.165 1.00 95.00 94 SER A N 1
ATOM 746 C CA . SER A 1 94 ? 1.143 8.225 -14.427 1.00 95.00 94 SER A CA 1
ATOM 747 C C . SER A 1 94 ? -0.181 8.366 -15.169 1.00 95.00 94 SER A C 1
ATOM 749 O O . SER A 1 94 ? -1.013 7.465 -15.155 1.00 95.00 94 SER A O 1
ATOM 751 N N . PHE A 1 95 ? -0.354 9.514 -15.824 1.00 94.62 95 PHE A N 1
ATOM 752 C CA . PHE A 1 95 ? -1.524 9.873 -16.615 1.00 94.62 95 PHE A CA 1
ATOM 753 C C . PHE A 1 95 ? -1.100 10.515 -17.939 1.00 94.62 95 PHE A C 1
ATOM 755 O O . PHE A 1 95 ? -0.004 11.067 -18.075 1.00 94.62 95 PHE A O 1
ATOM 762 N N . SER A 1 96 ? -1.999 10.500 -18.924 1.00 92.06 96 SER A N 1
ATOM 763 C CA . SER A 1 96 ? -1.749 11.115 -20.232 1.00 92.06 96 SER A CA 1
ATOM 764 C C . SER A 1 96 ? -1.648 12.640 -20.154 1.00 92.06 96 SER A C 1
ATOM 766 O O . SER A 1 96 ? -0.897 13.250 -20.916 1.00 92.06 96 SER A O 1
ATOM 768 N N . LYS A 1 97 ? -2.401 13.269 -19.240 1.00 93.56 97 LYS A N 1
ATOM 769 C CA . LYS A 1 97 ? -2.449 14.726 -19.059 1.00 93.56 97 LYS A CA 1
ATOM 770 C C . LYS A 1 97 ? -2.206 15.110 -17.602 1.00 93.56 97 LYS A C 1
ATOM 772 O O . LYS A 1 97 ? -2.655 14.425 -16.688 1.00 93.56 97 LYS A O 1
ATOM 777 N N . LYS A 1 98 ? -1.577 16.271 -17.391 1.00 92.25 98 LYS A N 1
ATOM 778 C CA . LYS A 1 98 ? -1.324 16.820 -16.048 1.00 92.25 98 LYS A CA 1
ATOM 779 C C . LYS A 1 98 ? -2.615 17.057 -15.256 1.00 92.25 98 LYS A C 1
ATOM 781 O O . LYS A 1 98 ? -2.670 16.694 -14.092 1.00 92.25 98 LYS A O 1
ATOM 786 N N . GLY A 1 99 ? -3.676 17.543 -15.907 1.00 94.44 99 GLY A N 1
ATOM 787 C CA . GLY A 1 99 ? -4.969 17.760 -15.245 1.00 94.44 99 GLY A CA 1
ATOM 788 C C . GLY A 1 99 ? -5.564 16.492 -14.619 1.00 94.44 99 GLY A C 1
ATOM 789 O O . GLY A 1 99 ? -6.098 16.563 -13.521 1.00 94.44 99 GLY A O 1
ATOM 790 N N . GLN A 1 100 ? -5.398 15.328 -15.260 1.00 94.44 100 GLN A N 1
ATOM 791 C CA . GLN A 1 100 ? -5.866 14.043 -14.718 1.00 94.44 100 GLN A CA 1
ATOM 792 C C . GLN A 1 100 ? -5.035 13.595 -13.514 1.00 94.44 100 GLN A C 1
ATOM 794 O O . GLN A 1 100 ? -5.577 13.077 -12.543 1.00 94.44 100 GLN A O 1
ATOM 799 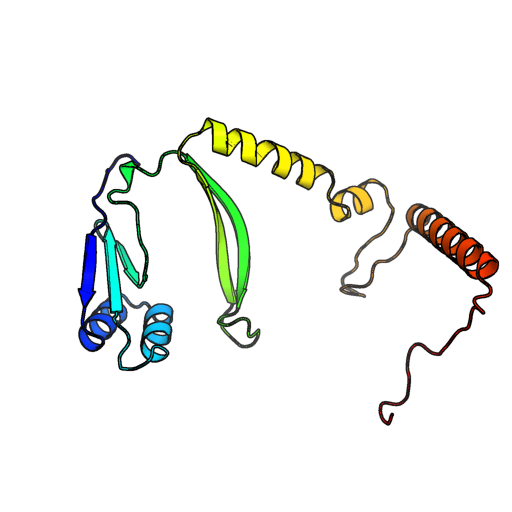N N . LEU A 1 101 ? -3.717 13.815 -13.565 1.00 94.94 101 LEU A N 1
ATOM 800 C CA . LEU A 1 101 ? -2.844 13.558 -12.424 1.00 94.94 101 LEU A CA 1
ATOM 801 C C . LEU A 1 101 ? -3.249 14.435 -11.236 1.00 94.94 101 LEU A C 1
ATOM 803 O O . LEU A 1 101 ? -3.417 13.923 -10.135 1.00 94.94 101 LEU A O 1
ATOM 807 N N . ASP A 1 102 ? -3.450 15.732 -11.456 1.00 94.31 102 ASP A N 1
ATOM 808 C CA . ASP A 1 102 ? -3.838 16.664 -10.396 1.00 94.31 102 ASP A CA 1
ATOM 809 C C . ASP A 1 102 ? -5.218 16.308 -9.815 1.00 94.31 102 ASP A C 1
ATOM 811 O O . ASP A 1 102 ? -5.402 16.318 -8.597 1.00 94.31 102 ASP A O 1
ATOM 815 N N . GLU A 1 103 ? -6.175 15.929 -10.665 1.00 95.38 103 GLU A N 1
ATOM 816 C CA . GLU A 1 103 ? -7.488 15.436 -10.242 1.00 95.38 103 GLU A CA 1
ATOM 817 C C . GLU A 1 103 ? -7.382 14.159 -9.402 1.00 95.38 103 GLU A C 1
ATOM 819 O O . GLU A 1 103 ? -8.025 14.070 -8.359 1.00 95.38 103 GLU A O 1
ATOM 824 N N . HIS A 1 104 ? -6.524 13.213 -9.791 1.00 94.25 104 HIS A N 1
ATOM 825 C CA . HIS A 1 104 ? -6.278 11.986 -9.033 1.00 94.25 104 HIS A CA 1
ATOM 826 C C . HIS A 1 104 ? -5.584 12.240 -7.687 1.00 94.25 104 HIS A C 1
ATOM 828 O O . HIS A 1 104 ? -5.844 11.542 -6.705 1.00 94.25 104 HIS A O 1
ATOM 834 N N . MET A 1 105 ? -4.715 13.250 -7.606 1.00 93.88 105 MET A N 1
ATOM 835 C CA . MET A 1 105 ? -3.990 13.562 -6.372 1.00 93.88 105 MET A CA 1
ATOM 836 C C . MET A 1 105 ? -4.890 14.168 -5.289 1.00 93.88 105 MET A C 1
ATOM 838 O O . MET A 1 105 ? -4.693 13.866 -4.111 1.00 93.88 105 MET A O 1
ATOM 842 N N . LYS A 1 106 ? -5.903 14.961 -5.662 1.00 94.00 106 LYS A N 1
ATOM 843 C CA . LYS A 1 106 ? -6.837 15.596 -4.713 1.00 94.00 106 LYS A CA 1
ATOM 844 C C . LYS A 1 106 ? -7.498 14.609 -3.731 1.00 94.00 106 LYS A C 1
ATOM 846 O O . LYS A 1 106 ? -7.351 14.806 -2.523 1.00 94.00 106 LYS A O 1
ATOM 851 N N . PRO A 1 107 ? -8.187 13.535 -4.171 1.00 93.56 107 PRO A N 1
ATOM 852 C CA . PRO A 1 107 ? -8.816 12.593 -3.249 1.00 93.56 107 PRO A CA 1
ATOM 853 C C . PRO A 1 107 ? -7.792 11.822 -2.411 1.00 93.56 107 PRO A C 1
ATOM 855 O O . PRO A 1 107 ? -8.080 11.493 -1.264 1.00 93.56 107 PRO A O 1
ATOM 858 N N . LEU A 1 108 ? -6.585 11.564 -2.931 1.00 92.25 108 LEU A N 1
A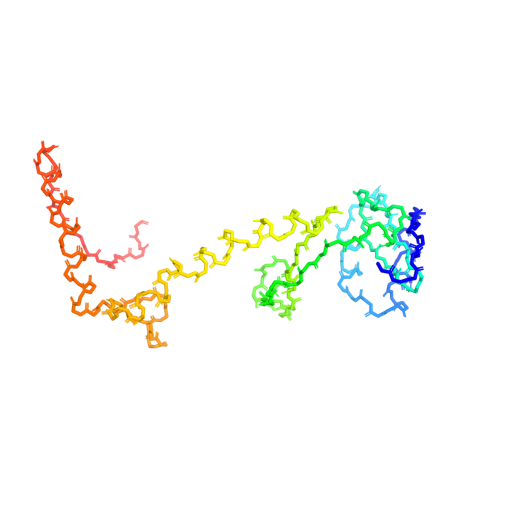TOM 859 C CA . LEU A 1 108 ? -5.525 10.907 -2.160 1.00 92.25 108 LEU A CA 1
ATOM 860 C C . LEU A 1 108 ? -5.012 11.788 -1.017 1.00 92.25 108 LEU A C 1
ATOM 862 O O . LEU A 1 108 ? -4.725 11.288 0.072 1.00 92.25 108 LEU A O 1
ATOM 866 N N . GLU A 1 109 ? -4.897 13.095 -1.240 1.00 91.50 109 GLU A N 1
ATOM 867 C CA . GLU A 1 109 ? -4.529 14.051 -0.194 1.00 91.50 109 GLU A CA 1
ATOM 868 C C . GLU A 1 109 ? -5.632 14.186 0.859 1.00 91.50 109 GLU A C 1
ATOM 870 O O . GLU A 1 109 ? -5.339 14.170 2.057 1.00 91.50 109 GLU A O 1
ATOM 875 N N . GLU A 1 110 ? -6.897 14.213 0.439 1.00 93.06 110 GLU A N 1
ATOM 876 C CA . GLU A 1 110 ? -8.040 14.205 1.356 1.00 93.06 110 GLU A CA 1
ATOM 877 C C . GLU A 1 110 ? -8.124 12.907 2.171 1.00 93.06 110 GLU A C 1
ATOM 879 O O . GLU A 1 110 ? -8.294 12.950 3.393 1.00 93.06 110 GLU A O 1
ATOM 884 N N . ALA A 1 111 ? -7.907 11.748 1.546 1.00 92.00 111 ALA A N 1
ATOM 885 C CA . ALA A 1 111 ? -7.845 10.465 2.244 1.00 92.00 111 ALA A CA 1
ATOM 886 C C . ALA A 1 111 ? -6.712 10.445 3.286 1.00 92.00 111 ALA A C 1
ATOM 888 O O . ALA A 1 111 ? -6.912 9.997 4.415 1.00 92.00 111 ALA A O 1
ATOM 889 N N . LYS A 1 112 ? -5.541 11.012 2.960 1.00 90.81 112 LYS A N 1
ATOM 890 C CA . LYS A 1 112 ? -4.407 11.134 3.896 1.00 90.81 112 LYS A CA 1
ATOM 891 C C . LYS A 1 112 ? -4.696 12.031 5.099 1.00 90.81 112 LYS A C 1
ATOM 893 O O . LYS A 1 112 ? -4.019 11.862 6.118 1.00 90.81 112 LYS A O 1
ATOM 898 N N . LYS A 1 113 ? -5.615 12.996 4.991 1.00 91.94 113 LYS A N 1
ATOM 899 C CA . LYS A 1 113 ? -6.068 13.829 6.122 1.00 91.94 113 LYS A CA 1
ATOM 900 C C . LYS A 1 113 ? -7.029 13.067 7.034 1.00 91.94 113 LYS A C 1
ATOM 902 O O . LYS A 1 113 ? -7.040 13.305 8.236 1.00 91.94 113 LYS A O 1
ATOM 907 N N . ARG A 1 114 ? -7.789 12.124 6.471 1.00 94.31 114 ARG A N 1
ATOM 908 C CA . ARG A 1 114 ? -8.804 11.316 7.168 1.00 94.31 114 ARG A CA 1
ATOM 909 C C . ARG A 1 114 ? -8.284 9.965 7.662 1.00 94.31 114 ARG A C 1
ATOM 911 O O . ARG A 1 114 ? -9.062 9.097 8.043 1.00 94.31 114 ARG A O 1
ATOM 918 N N . ASP A 1 115 ? -6.969 9.779 7.662 1.00 94.81 115 ASP A N 1
ATOM 919 C CA . ASP A 1 115 ? -6.336 8.570 8.171 1.00 94.81 115 ASP A CA 1
ATOM 920 C C . ASP A 1 115 ? -6.585 8.439 9.682 1.00 94.81 115 ASP A C 1
ATOM 922 O O . ASP A 1 115 ? -6.149 9.283 10.473 1.00 94.81 115 ASP A O 1
ATOM 926 N N . HIS A 1 116 ? -7.263 7.362 10.086 1.00 94.12 116 HIS A N 1
ATOM 927 C CA . HIS A 1 116 ? -7.602 7.087 11.483 1.00 94.12 116 HIS A CA 1
ATOM 928 C C . HIS A 1 116 ? -6.370 7.018 12.395 1.00 94.12 116 HIS A C 1
ATOM 930 O O . HIS A 1 116 ? -6.489 7.293 13.583 1.00 94.12 116 HIS A O 1
ATOM 936 N N . ARG A 1 117 ? -5.179 6.707 11.870 1.00 91.44 117 ARG A N 1
ATOM 937 C CA . ARG A 1 117 ? -3.931 6.690 12.652 1.00 91.44 117 ARG A CA 1
ATOM 938 C C . ARG A 1 117 ? -3.475 8.100 13.004 1.00 91.44 117 ARG A C 1
ATOM 940 O O . ARG A 1 117 ? -3.021 8.348 14.118 1.00 91.44 117 ARG A O 1
ATOM 947 N N . LYS A 1 118 ? -3.630 9.042 12.069 1.00 92.00 118 LYS A N 1
ATOM 948 C CA . LYS A 1 118 ? -3.326 10.459 12.310 1.00 92.00 118 LYS A CA 1
ATOM 949 C C . LYS A 1 118 ? -4.369 11.090 13.218 1.00 92.00 118 LYS A C 1
ATOM 951 O O . LYS A 1 118 ? -4.006 11.723 14.204 1.00 92.00 118 LYS A O 1
ATOM 956 N N . LEU A 1 119 ? -5.648 10.887 12.902 1.00 94.50 119 LEU A N 1
ATOM 957 C CA . LEU A 1 119 ? -6.754 11.439 13.681 1.00 94.50 119 LEU A CA 1
ATOM 958 C C . LEU A 1 119 ? -6.820 10.826 15.078 1.00 94.50 119 LEU A C 1
ATOM 960 O O . LEU A 1 119 ? -6.963 11.555 16.050 1.00 94.50 119 LEU A O 1
ATOM 964 N N . GLY A 1 120 ? -6.646 9.511 15.195 1.00 94.44 120 GLY A N 1
ATOM 965 C CA . GLY A 1 120 ? -6.634 8.802 16.471 1.00 94.44 120 GLY A CA 1
ATOM 966 C C . GLY A 1 120 ? -5.559 9.328 17.413 1.00 94.44 120 GLY A C 1
ATOM 967 O O . GLY A 1 120 ? -5.853 9.586 18.579 1.00 94.44 120 GLY A O 1
ATOM 968 N N . LYS A 1 121 ? -4.353 9.594 16.891 1.00 92.00 121 LYS A N 1
ATOM 969 C CA . LYS A 1 121 ? -3.281 10.246 17.652 1.00 92.00 121 LYS A CA 1
ATOM 970 C C . LYS A 1 121 ? -3.619 11.702 17.991 1.00 92.00 121 LYS A C 1
ATOM 972 O O . LYS A 1 121 ? -3.506 12.088 19.148 1.00 92.00 121 LYS A O 1
ATOM 977 N N . ALA A 1 122 ? -4.048 12.501 17.011 1.00 93.75 122 ALA A N 1
ATOM 978 C CA . ALA A 1 122 ? -4.331 13.929 17.198 1.00 93.75 122 ALA A CA 1
ATOM 979 C C . ALA A 1 122 ? -5.486 14.198 18.180 1.00 93.75 122 ALA A C 1
ATOM 981 O O . ALA A 1 122 ? -5.454 15.167 18.931 1.00 93.75 122 ALA A O 1
ATOM 982 N N . LEU A 1 123 ? -6.499 13.331 18.187 1.00 95.50 123 LEU A N 1
ATOM 983 C CA . LEU A 1 123 ? -7.675 13.436 19.051 1.00 95.50 123 LEU A CA 1
ATOM 984 C C . LEU A 1 123 ? -7.497 12.713 20.396 1.00 95.50 123 LEU A C 1
ATOM 986 O O . LEU A 1 123 ? -8.361 12.837 21.267 1.00 95.50 123 LEU A O 1
ATOM 990 N N . GLY A 1 124 ? -6.397 11.973 20.580 1.00 95.12 124 GLY A N 1
ATOM 991 C CA . GLY A 1 124 ? -6.134 11.193 21.789 1.00 95.12 124 GLY A CA 1
ATOM 992 C C . GLY A 1 124 ? -7.134 10.051 21.985 1.00 95.12 124 GLY A C 1
ATOM 993 O O . GLY A 1 124 ? -7.650 9.870 23.086 1.00 95.12 124 GLY A O 1
ATOM 994 N N . LEU A 1 125 ? -7.449 9.313 20.916 1.00 97.12 125 LEU A N 1
ATOM 995 C CA . LEU A 1 125 ? -8.377 8.176 20.955 1.00 97.12 125 LEU A CA 1
ATOM 996 C C . LEU A 1 125 ? -7.662 6.870 21.304 1.00 97.12 125 LEU A C 1
ATOM 998 O O . LEU A 1 125 ? -8.143 6.100 22.130 1.00 97.12 125 LEU A O 1
ATOM 1002 N N . PHE A 1 126 ? -6.509 6.622 20.691 1.00 96.38 126 PHE A N 1
ATOM 1003 C CA . PHE A 1 126 ? -5.700 5.439 20.955 1.00 96.38 126 PHE A CA 1
ATOM 1004 C C . PHE A 1 126 ? -4.219 5.742 20.750 1.00 96.38 126 PHE A C 1
ATOM 1006 O O . PHE A 1 126 ? -3.854 6.696 20.056 1.00 96.38 126 PHE A O 1
ATOM 1013 N N . MET A 1 127 ? -3.370 4.896 21.323 1.00 94.25 127 MET A N 1
ATOM 1014 C CA . MET A 1 127 ? -1.936 4.883 21.058 1.00 94.25 127 MET A CA 1
ATOM 1015 C C . MET A 1 127 ? -1.463 3.480 20.680 1.00 94.25 127 MET A C 1
ATOM 1017 O O . MET A 1 127 ? -2.068 2.477 21.059 1.00 94.25 127 MET A O 1
ATOM 1021 N N . LEU A 1 128 ? -0.383 3.430 19.906 1.00 91.69 128 LEU A N 1
ATOM 1022 C CA . LEU A 1 128 ? 0.333 2.207 19.562 1.00 91.69 128 LEU A CA 1
ATOM 1023 C C . LEU A 1 128 ? 1.688 2.267 20.260 1.00 91.69 128 LEU A C 1
ATOM 1025 O O . LEU A 1 128 ? 2.330 3.317 20.228 1.00 91.69 128 LEU A O 1
ATOM 1029 N N . SER A 1 129 ? 2.084 1.160 20.878 1.00 90.88 129 SER A N 1
ATOM 1030 C CA . SER A 1 129 ? 3.325 1.041 21.643 1.00 90.88 129 SER A CA 1
ATOM 1031 C C . SER A 1 129 ? 4.130 -0.144 21.127 1.00 90.88 129 SER A C 1
ATOM 1033 O O . SER A 1 129 ? 3.544 -1.137 20.685 1.00 90.88 129 SER A O 1
ATOM 1035 N N . GLU A 1 130 ? 5.456 -0.053 21.177 1.00 91.50 130 GLU A N 1
ATOM 1036 C CA . GLU A 1 130 ? 6.339 -1.151 20.759 1.00 91.50 130 GLU A CA 1
ATOM 1037 C C . GLU A 1 130 ? 6.259 -2.351 21.711 1.00 91.50 130 GLU A C 1
ATOM 1039 O O . GLU A 1 130 ? 6.514 -3.480 21.305 1.00 91.50 130 GLU A O 1
ATOM 1044 N N . GLU A 1 131 ? 5.816 -2.128 22.947 1.00 92.44 131 GLU A N 1
ATOM 1045 C CA . GLU A 1 131 ? 5.570 -3.155 23.958 1.00 92.44 131 GLU A CA 1
ATOM 1046 C C . GLU A 1 131 ? 4.399 -4.080 23.587 1.00 92.44 131 GLU A C 1
ATOM 1048 O O . GLU A 1 131 ? 4.318 -5.199 24.090 1.00 92.44 131 GLU A O 1
ATOM 1053 N N . ALA A 1 132 ? 3.491 -3.634 22.710 1.00 91.56 132 ALA A N 1
ATOM 1054 C CA . ALA A 1 132 ? 2.358 -4.428 22.237 1.00 91.56 132 ALA A CA 1
ATOM 1055 C C . ALA A 1 132 ? 2.091 -4.168 20.738 1.00 91.56 132 ALA A C 1
ATOM 1057 O O . ALA A 1 132 ? 1.110 -3.510 20.368 1.00 91.56 132 ALA A O 1
ATOM 1058 N N . PRO A 1 133 ? 2.958 -4.665 19.836 1.00 89.44 133 PRO A N 1
ATOM 1059 C CA . PRO A 1 133 ? 2.851 -4.382 18.412 1.00 89.44 133 PRO A CA 1
ATOM 1060 C C . PRO A 1 133 ? 1.554 -4.967 17.842 1.00 89.44 133 PRO A C 1
ATOM 1062 O O . PRO A 1 133 ? 1.245 -6.145 18.005 1.00 89.44 133 PRO A O 1
ATOM 1065 N N . GLY A 1 134 ? 0.776 -4.121 17.166 1.00 89.88 134 GLY A N 1
ATOM 1066 C CA . GLY A 1 134 ? -0.525 -4.493 16.602 1.00 89.88 134 GLY A CA 1
ATOM 1067 C C . GLY A 1 134 ? -1.694 -4.464 17.595 1.00 89.88 134 GLY A C 1
ATOM 1068 O O . GLY A 1 134 ? -2.833 -4.657 17.173 1.00 89.88 134 GLY A O 1
ATOM 1069 N N . MET A 1 135 ? -1.452 -4.168 18.875 1.00 92.94 135 MET A N 1
ATOM 1070 C CA . MET A 1 135 ? -2.497 -4.048 19.895 1.00 92.94 135 MET A CA 1
ATOM 1071 C C . MET A 1 135 ? -2.652 -2.581 20.332 1.00 92.94 135 MET A C 1
ATOM 1073 O O . MET A 1 135 ? -1.764 -2.037 20.988 1.00 92.94 135 MET A O 1
ATOM 1077 N N . PRO A 1 136 ? -3.755 -1.898 19.973 1.00 93.81 136 PRO A N 1
ATOM 1078 C CA . PRO A 1 136 ? -3.953 -0.507 20.356 1.00 93.81 136 PRO A CA 1
ATOM 1079 C C . PRO A 1 136 ? -4.356 -0.363 21.824 1.00 93.81 136 PRO A C 1
ATOM 1081 O O . PRO A 1 136 ? -5.274 -1.029 22.305 1.00 93.81 136 PRO A O 1
ATOM 1084 N N . PHE A 1 137 ? -3.734 0.595 22.506 1.00 95.12 137 PHE A N 1
ATOM 1085 C CA . PHE A 1 137 ? -4.175 1.063 23.814 1.00 95.12 137 PHE A CA 1
ATOM 1086 C C . PHE A 1 137 ? -5.245 2.134 23.612 1.00 95.12 137 PHE A C 1
ATOM 1088 O O . PHE A 1 137 ? -4.962 3.214 23.087 1.00 95.12 137 PHE A O 1
ATOM 1095 N N . TYR A 1 138 ? -6.479 1.839 24.015 1.00 96.06 138 TYR A N 1
ATOM 1096 C CA . TYR A 1 138 ? -7.568 2.812 23.981 1.00 96.06 138 TYR A CA 1
ATOM 1097 C C . TYR A 1 138 ? -7.389 3.822 25.113 1.00 96.06 138 TYR A C 1
ATOM 1099 O O . TYR A 1 138 ? -7.356 3.464 26.288 1.00 96.06 138 TYR A O 1
ATOM 1107 N N . LEU A 1 139 ? -7.281 5.096 24.746 1.00 96.12 139 LEU A N 1
ATOM 1108 C CA . LEU A 1 139 ? -7.252 6.202 25.697 1.00 96.12 139 LEU A CA 1
ATOM 1109 C C . LEU A 1 139 ? -8.685 6.546 26.118 1.00 96.12 139 LEU A C 1
ATOM 1111 O O . LEU A 1 139 ? -9.640 6.127 25.466 1.00 96.12 139 LEU A O 1
ATOM 1115 N N . SER A 1 140 ? -8.848 7.350 27.172 1.00 97.31 140 SER A N 1
ATOM 1116 C CA . SER A 1 140 ? -10.162 7.675 27.759 1.00 97.31 140 SER A CA 1
ATOM 1117 C C . SER A 1 140 ? -11.237 8.025 26.712 1.00 97.31 140 SER A C 1
ATOM 1119 O O . SER A 1 140 ? -12.289 7.391 26.668 1.00 97.31 140 SER A O 1
ATOM 1121 N N . LYS A 1 141 ? -10.941 8.940 25.776 1.00 97.06 141 LYS A N 1
ATOM 1122 C CA . LYS A 1 141 ? -11.884 9.338 24.715 1.00 97.06 141 LYS A CA 1
ATOM 1123 C C . LYS A 1 141 ? -12.214 8.205 23.739 1.00 97.06 141 LYS A C 1
ATOM 1125 O O . LYS A 1 141 ? -13.365 8.058 23.342 1.00 97.06 141 LYS A O 1
ATOM 1130 N N . GLY A 1 142 ? -11.221 7.411 23.340 1.00 96.94 142 GLY A N 1
ATOM 1131 C CA . GLY A 1 142 ? -11.450 6.270 22.451 1.00 96.94 142 GLY A CA 1
ATOM 1132 C C . GLY A 1 142 ? -12.227 5.152 23.136 1.00 96.94 142 GLY A C 1
ATOM 1133 O O . GLY A 1 142 ? -13.056 4.512 22.494 1.00 96.94 142 GLY A O 1
ATOM 1134 N N . MET A 1 143 ? -12.011 4.958 24.439 1.00 97.50 143 MET A N 1
ATOM 1135 C CA . MET A 1 143 ? -12.756 3.985 25.228 1.00 97.50 143 MET A CA 1
ATOM 1136 C C . MET A 1 143 ? -14.234 4.369 25.337 1.00 97.50 143 MET A C 1
ATOM 1138 O O . MET A 1 143 ? -15.078 3.497 25.181 1.00 97.50 143 MET A O 1
ATOM 1142 N N . VAL A 1 144 ? -14.563 5.657 25.505 1.00 97.81 144 VAL A N 1
ATOM 1143 C CA . VAL A 1 144 ? -15.962 6.127 25.462 1.00 97.81 144 VAL A CA 1
ATOM 1144 C C . VAL A 1 144 ? -16.626 5.743 24.137 1.00 97.81 144 VAL A C 1
ATOM 1146 O O . VAL A 1 144 ? -17.668 5.098 24.147 1.00 97.81 144 VAL A O 1
ATOM 1149 N N . ILE A 1 145 ? -15.995 6.058 22.998 1.00 97.25 145 ILE A N 1
ATOM 1150 C CA . ILE A 1 145 ? -16.536 5.714 21.669 1.00 97.25 145 ILE A CA 1
ATOM 1151 C C . ILE A 1 145 ? -16.753 4.203 21.543 1.00 97.25 145 ILE A C 1
ATOM 1153 O O . ILE A 1 145 ? -17.797 3.757 21.071 1.00 97.25 145 ILE A O 1
ATOM 1157 N N . ARG A 1 146 ? -15.766 3.408 21.966 1.00 97.06 146 ARG A N 1
ATOM 1158 C CA . ARG A 1 146 ? -15.843 1.950 21.908 1.00 97.06 146 ARG A CA 1
ATOM 1159 C C . ARG A 1 146 ? -16.995 1.407 22.758 1.00 97.06 146 ARG A C 1
ATOM 1161 O O . ARG A 1 146 ? -17.763 0.595 22.254 1.00 97.06 146 ARG A O 1
ATOM 1168 N N . THR A 1 147 ? -17.132 1.868 23.999 1.00 97.69 147 THR A N 1
ATOM 1169 C CA . THR A 1 147 ? -18.206 1.450 24.910 1.00 97.69 147 THR A CA 1
ATOM 1170 C C . THR A 1 147 ? -19.584 1.771 24.337 1.00 97.69 147 THR A C 1
ATOM 1172 O O . THR A 1 147 ? -20.466 0.918 24.372 1.00 97.69 147 THR A O 1
ATOM 1175 N N . GLU A 1 148 ? -19.773 2.955 23.748 1.00 98.19 148 GLU A N 1
ATOM 1176 C CA . GLU A 1 148 ? -21.046 3.321 23.112 1.00 98.19 148 GLU A CA 1
ATOM 1177 C C . GLU A 1 148 ? -21.390 2.402 21.929 1.00 98.19 148 GLU A C 1
ATOM 1179 O O . GLU A 1 148 ? -22.535 1.967 21.788 1.00 98.19 148 GLU A O 1
ATOM 1184 N N . LEU A 1 149 ? -20.399 2.039 21.106 1.00 97.94 149 LEU A N 1
ATOM 1185 C CA . LEU A 1 149 ? -20.591 1.094 20.000 1.00 97.94 149 LEU A CA 1
ATOM 1186 C C . LEU A 1 149 ? -20.904 -0.327 20.492 1.00 97.94 149 LEU A C 1
ATOM 1188 O O . LEU A 1 149 ? -21.775 -0.992 19.929 1.00 97.94 149 LEU A O 1
ATOM 1192 N N . GLU A 1 150 ? -20.224 -0.790 21.543 1.00 97.50 150 GLU A N 1
ATOM 1193 C CA . GLU A 1 150 ? -20.491 -2.090 22.171 1.00 97.50 150 GLU A CA 1
ATOM 1194 C C . GLU A 1 150 ? -21.906 -2.130 22.770 1.00 97.50 150 GLU A C 1
ATOM 1196 O O . GLU A 1 150 ? -22.654 -3.078 22.525 1.00 97.50 150 GLU A O 1
ATOM 1201 N N . ASN A 1 151 ? -22.319 -1.076 23.478 1.00 97.81 151 ASN A N 1
ATOM 1202 C CA . ASN A 1 151 ? -23.667 -0.955 24.036 1.00 97.81 151 ASN A CA 1
ATOM 1203 C C . ASN A 1 151 ? -24.738 -0.922 22.941 1.00 97.81 151 ASN A C 1
ATOM 1205 O O . ASN A 1 151 ? -25.762 -1.598 23.053 1.00 97.81 151 ASN A O 1
ATOM 1209 N N . PHE A 1 152 ? -24.499 -0.183 21.855 1.00 97.94 152 PHE A N 1
ATOM 1210 C CA . PHE A 1 152 ? -25.388 -0.181 20.695 1.00 97.94 152 PHE A CA 1
ATOM 1211 C C . PHE A 1 152 ? -25.558 -1.590 20.110 1.00 97.94 152 PHE A C 1
ATOM 1213 O O . PHE A 1 152 ? -26.688 -2.025 19.870 1.00 97.94 152 PHE A O 1
ATOM 1220 N N . LEU A 1 153 ? -24.456 -2.322 19.920 1.00 97.44 153 LEU A N 1
ATOM 1221 C CA . LEU A 1 153 ? -24.490 -3.690 19.406 1.00 97.44 153 LEU A CA 1
ATOM 1222 C C . LEU A 1 153 ? -25.258 -4.631 20.344 1.00 97.44 153 LEU A C 1
ATOM 1224 O O . LEU A 1 153 ? -26.135 -5.357 19.873 1.00 97.44 153 LEU A O 1
ATOM 1228 N N . ARG A 1 154 ? -24.983 -4.583 21.653 1.00 96.94 154 ARG A N 1
ATOM 1229 C CA . ARG A 1 154 ? -25.695 -5.383 22.664 1.00 96.94 154 ARG A CA 1
ATOM 1230 C C . ARG A 1 154 ? -27.195 -5.124 22.638 1.00 96.94 154 ARG A C 1
ATOM 1232 O O . ARG A 1 154 ? -27.979 -6.066 22.577 1.00 96.94 154 ARG A O 1
ATOM 1239 N N . ASN A 1 155 ? -27.600 -3.856 22.585 1.00 97.25 155 ASN A N 1
ATOM 1240 C CA . ASN A 1 155 ? -29.010 -3.476 22.493 1.00 97.25 155 ASN A CA 1
ATOM 1241 C C . ASN A 1 155 ? -29.679 -4.047 21.231 1.00 97.25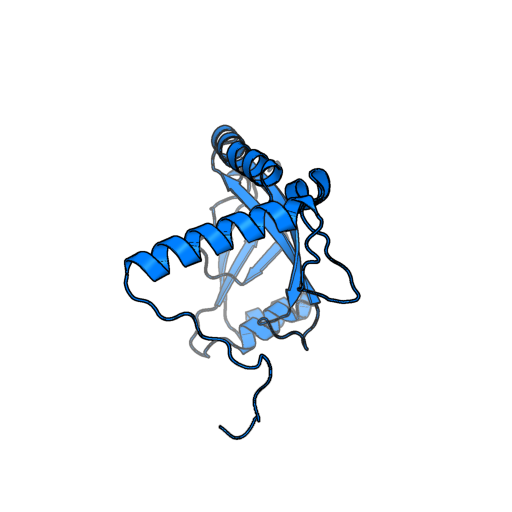 155 ASN A C 1
ATOM 1243 O O . ASN A 1 155 ? -30.837 -4.459 21.265 1.00 97.25 155 ASN A O 1
ATOM 1247 N N . MET A 1 156 ? -28.965 -4.076 20.103 1.00 97.38 156 MET A N 1
ATOM 1248 C CA . MET A 1 156 ? -29.465 -4.658 18.853 1.00 97.38 156 MET A CA 1
ATOM 1249 C C . MET A 1 156 ? -29.566 -6.186 18.905 1.00 97.38 156 MET A C 1
ATOM 1251 O O . MET A 1 156 ? -30.490 -6.750 18.320 1.00 97.38 156 MET A O 1
ATOM 1255 N N . GLN A 1 157 ? -28.626 -6.844 19.579 1.00 97.19 157 GLN A N 1
ATOM 1256 C CA . GLN A 1 157 ? -28.602 -8.294 19.776 1.00 97.19 157 GLN A CA 1
ATOM 1257 C C . GLN A 1 157 ? -29.735 -8.754 20.700 1.00 97.19 157 GLN A C 1
ATOM 1259 O O . GLN A 1 157 ? -30.466 -9.674 20.343 1.00 97.19 157 GLN A O 1
ATOM 1264 N N . GLN A 1 158 ? -29.955 -8.052 21.815 1.00 95.25 158 GLN A N 1
ATOM 1265 C CA . GLN A 1 158 ? -31.046 -8.339 22.754 1.00 95.25 158 GLN A CA 1
ATOM 1266 C C . GLN A 1 158 ? -32.426 -8.265 22.092 1.00 95.25 158 GLN A C 1
ATOM 1268 O O . GLN A 1 158 ? -33.270 -9.118 22.328 1.00 95.25 158 GLN A O 1
ATOM 1273 N N . LYS A 1 159 ? -32.649 -7.290 21.201 1.00 97.00 159 LYS A N 1
ATOM 1274 C CA . LYS A 1 159 ? -33.905 -7.165 20.431 1.00 97.00 159 LYS A CA 1
ATOM 1275 C C . LYS A 1 159 ? -34.151 -8.304 19.435 1.00 97.00 159 LYS A C 1
ATOM 1277 O O . LYS A 1 159 ? -35.204 -8.332 18.805 1.00 97.00 159 LYS A O 1
ATOM 1282 N N . ARG A 1 160 ? -33.155 -9.158 19.209 1.00 97.50 160 ARG A N 1
ATOM 1283 C CA . ARG A 1 160 ? -33.185 -10.279 18.263 1.00 97.50 160 ARG A CA 1
ATOM 1284 C C . ARG A 1 160 ? -32.949 -11.613 18.969 1.00 97.50 160 ARG A C 1
ATOM 1286 O O . ARG A 1 160 ? -32.517 -12.558 18.319 1.00 97.50 160 ARG A O 1
ATOM 1293 N N . ASP A 1 161 ? -33.169 -11.644 20.282 1.00 96.69 161 ASP A N 1
ATOM 1294 C CA . ASP A 1 161 ? -33.090 -12.847 21.109 1.00 96.69 161 ASP A CA 1
ATOM 1295 C C . ASP A 1 161 ? -31.716 -13.544 21.059 1.00 96.69 161 ASP A C 1
ATOM 1297 O O . ASP A 1 161 ? -31.605 -14.754 21.236 1.00 96.69 161 ASP A O 1
ATOM 1301 N N . TYR A 1 162 ? -30.641 -12.781 20.821 1.00 97.38 162 TYR A N 1
ATOM 1302 C CA . TYR A 1 162 ? -29.281 -13.293 20.981 1.00 97.38 162 TYR A CA 1
ATOM 1303 C C . TYR A 1 162 ? -28.910 -13.331 22.464 1.00 97.38 162 TYR A C 1
ATOM 1305 O O . TYR A 1 162 ? -29.027 -12.330 23.172 1.00 97.38 162 TYR A O 1
ATOM 1313 N N . GLU A 1 163 ? -28.365 -14.462 22.902 1.00 95.25 163 GLU A N 1
ATOM 1314 C CA . GLU A 1 163 ? -27.801 -14.631 24.239 1.00 95.25 163 GLU A CA 1
ATOM 1315 C C . GLU A 1 163 ? -26.305 -14.273 24.231 1.00 95.25 163 GLU A C 1
ATOM 1317 O O . GLU A 1 163 ? -25.495 -14.917 23.559 1.00 95.25 163 GLU A O 1
ATOM 1322 N N . GLU A 1 164 ? -25.916 -13.222 24.961 1.00 95.06 164 GLU A N 1
ATOM 1323 C CA . GLU A 1 164 ? -24.507 -12.835 25.089 1.00 95.06 164 GLU A CA 1
ATOM 1324 C C . GLU A 1 164 ? -23.768 -13.825 26.005 1.00 95.06 164 GLU A C 1
ATOM 1326 O O . GLU A 1 164 ? -24.080 -13.959 27.187 1.00 95.06 164 GLU A O 1
ATOM 1331 N N . VAL A 1 165 ? -22.751 -14.499 25.46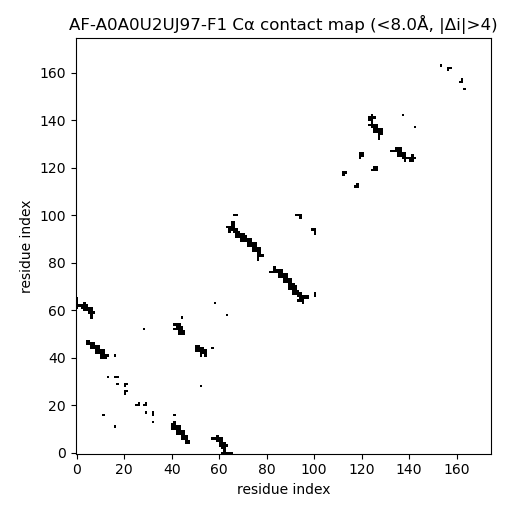3 1.00 95.38 165 VAL A N 1
ATOM 1332 C CA . VAL A 1 165 ? -21.889 -15.445 26.189 1.00 95.38 165 VAL A CA 1
ATOM 1333 C C . VAL A 1 165 ? -20.433 -14.980 26.181 1.00 95.38 165 VAL A C 1
ATOM 1335 O O . VAL A 1 165 ? -20.006 -14.237 25.297 1.00 95.38 165 VAL A O 1
ATOM 1338 N N . ARG A 1 166 ? -19.633 -15.438 27.154 1.00 95.56 166 ARG A N 1
ATOM 1339 C CA . ARG A 1 166 ? -18.200 -15.116 27.252 1.00 95.56 166 ARG A CA 1
ATOM 1340 C C . ARG A 1 166 ? -17.356 -16.377 27.383 1.00 95.56 166 ARG A C 1
ATOM 1342 O O . ARG A 1 166 ? -17.534 -17.152 28.317 1.00 95.56 166 ARG A O 1
ATOM 1349 N N . THR A 1 167 ? -16.387 -16.534 26.486 1.00 94.81 167 THR A N 1
ATOM 1350 C CA . THR A 1 167 ? -15.433 -17.651 26.479 1.00 94.81 167 THR A CA 1
ATOM 1351 C C . THR A 1 167 ? -14.010 -17.178 26.811 1.00 94.81 167 THR A C 1
ATOM 1353 O O . THR A 1 167 ? -13.708 -15.989 26.670 1.00 94.81 167 THR A O 1
ATOM 1356 N N . PRO A 1 168 ? -13.108 -18.075 27.255 1.00 93.62 168 PRO A N 1
ATOM 1357 C CA . PRO A 1 168 ? -11.694 -17.746 27.440 1.00 93.62 168 PRO A CA 1
ATOM 1358 C C . PRO A 1 168 ? -11.015 -17.304 26.133 1.00 93.62 168 PRO A C 1
ATOM 1360 O O . PRO A 1 168 ? -11.327 -17.821 25.064 1.00 93.62 168 PRO A O 1
ATOM 1363 N N . PHE A 1 169 ? -10.045 -16.384 26.223 1.00 91.19 169 PHE A N 1
ATOM 1364 C CA . PHE A 1 169 ? -9.241 -15.945 25.069 1.00 91.19 169 PHE A CA 1
ATOM 1365 C C . PHE A 1 169 ? -8.199 -16.980 24.621 1.00 91.19 169 PHE A C 1
ATOM 1367 O O . PHE A 1 169 ? -7.767 -16.960 23.473 1.00 91.19 169 PHE A O 1
ATOM 1374 N N . ILE A 1 170 ? -7.776 -17.863 25.529 1.00 92.69 170 ILE A N 1
ATOM 1375 C CA . ILE A 1 170 ? -6.772 -18.898 25.277 1.00 92.69 170 ILE A CA 1
ATOM 1376 C C . ILE A 1 170 ? -7.412 -20.248 25.578 1.00 92.69 170 ILE A C 1
ATOM 1378 O O . ILE A 1 170 ? -7.914 -20.474 26.679 1.00 92.69 170 ILE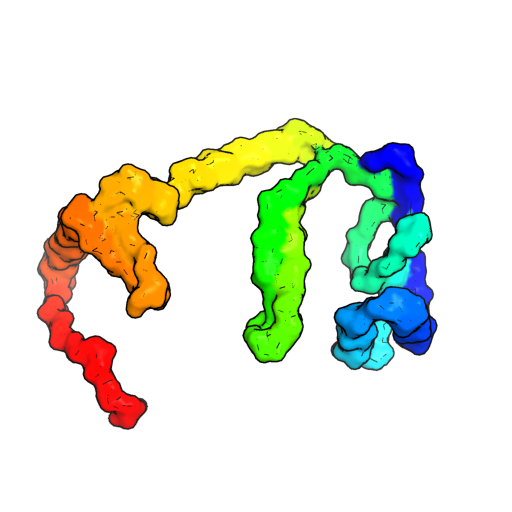 A O 1
ATOM 1382 N N . MET A 1 171 ? -7.371 -21.139 24.592 1.00 92.25 171 MET A N 1
ATOM 1383 C CA . MET A 1 171 ? -7.868 -22.512 24.677 1.00 92.25 171 MET A CA 1
ATOM 1384 C C . MET A 1 171 ? -6.701 -23.494 24.529 1.00 92.25 171 MET A C 1
ATOM 1386 O O . MET A 1 171 ? -5.623 -23.131 24.055 1.00 92.25 171 MET A O 1
ATOM 1390 N N . LYS A 1 172 ? -6.892 -24.753 24.940 1.00 89.12 172 LYS A N 1
ATOM 1391 C CA . LYS A 1 172 ? -5.886 -25.803 24.714 1.00 89.12 172 LYS A CA 1
ATOM 1392 C C . LYS A 1 172 ? -5.698 -26.011 23.208 1.00 89.12 172 LYS A C 1
ATOM 1394 O O . LYS A 1 172 ? -6.678 -26.103 22.483 1.00 89.12 172 LYS A O 1
ATOM 1399 N N . GLN A 1 173 ? -4.448 -26.163 22.766 1.00 86.06 173 GLN A N 1
ATOM 1400 C CA . GLN A 1 173 ? -4.104 -26.420 21.357 1.00 86.06 173 GLN A CA 1
ATOM 1401 C C . GLN A 1 173 ? -4.745 -27.703 20.806 1.00 86.06 173 GLN A C 1
ATOM 1403 O O . GLN A 1 173 ? -4.962 -27.829 19.609 1.00 86.06 173 GLN A O 1
ATOM 1408 N N . ARG A 1 174 ? -5.028 -28.667 21.683 1.00 80.19 174 ARG A N 1
ATOM 1409 C CA . ARG A 1 174 ? -5.663 -29.934 21.336 1.00 80.19 174 ARG A CA 1
ATOM 1410 C C . ARG A 1 174 ? -7.186 -29.759 21.321 1.00 80.19 174 ARG A C 1
ATOM 1412 O O . ARG A 1 174 ? -7.849 -30.147 22.283 1.00 80.19 174 ARG A O 1
ATOM 1419 N N . LEU A 1 175 ? -7.688 -29.136 20.260 1.00 53.78 175 LEU A N 1
ATOM 1420 C CA . LEU A 1 175 ? -9.072 -29.225 19.792 1.00 53.78 175 LEU A CA 1
ATOM 1421 C C . LEU A 1 175 ? -9.051 -29.825 18.388 1.00 53.78 175 LEU A C 1
ATOM 1423 O O . LEU A 1 175 ? -8.200 -29.377 17.589 1.00 53.78 175 LEU A O 1
#

Sequence (175 aa):
MQEDLPITRRVIRREEAVNMFEALEEPLKLELIRDLPEDAVITIYMQGEFSDLCRGPHLPSTGRIKAFKLMNVAGAYGRGDSKNKMLQRIYGTSFSKKGQLDEHMKPLEEAKKRDHRKLGKALGLFMLSEEAPGMPFYLSKGMVIRTELENFLRNMQQKRDYEEVRTPFIMKQRL

Foldseek 3Di:
DVPFWFKDKDWDALVVQLVVCVVVVNVVSNVVSVPDDNPDTWMWIDTPPDIDTDPDDDDRTPVQQDDKDWDDKDWAADVRDPVGDIDIDIDMDGDSDPVVVVVVVVVVVVVVVVPCVVVCVVVVQWDADPVDHPDIHGGPNVVVVVVVVVVVVVVVCVVVVHDDDDDDPDDDPPD